Protein AF-0000000076539435 (afdb_homodimer)

Sequence (262 aa):
PGTEGAVFGHSVETPHIRAEPSQDLRLESPTRSLIMEAPRGVQVSAAAGDFKATCRKELHLQSTEGEIFLNAEKIRLGNLPTVSSSSSSPSSSNSRQTVYELCVCPNGKLYLSPAGVGSTCQSSSNICLWSPGTEGAVFGHSVETPHIRAEPSQDLRLESPTRSLIMEAPRGVQVSAAAGDFKATCRKELHLQSTEGEIFLNAEKIRLGNLPTVSSSSSSPSSSNSRQTVYELCVCPNGKLYLSPAGVGSTCQSSSNICLWS

Solvent-accessible surface area (backbone atoms only — not comparable to full-atom values): 13291 Å² total; per-residue (Å²): 133,78,100,67,59,49,76,42,64,39,28,40,35,28,42,29,38,30,22,50,90,86,24,45,24,38,39,35,3,70,54,18,27,27,39,38,41,9,50,59,10,36,37,42,38,4,57,64,10,33,30,38,40,39,24,48,36,40,35,37,42,34,12,75,75,43,43,60,38,74,45,45,75,36,78,46,78,38,65,58,52,66,51,76,70,74,74,65,67,78,66,80,81,73,83,70,78,89,54,68,38,63,24,28,32,83,82,20,40,48,32,33,24,54,56,59,98,39,45,36,42,54,84,55,25,69,65,53,74,79,104,134,72,91,60,53,48,80,41,95,48,73,45,79,44,44,25,42,33,24,36,84,79,16,42,26,34,40,30,10,90,86,34,40,26,38,37,41,9,46,48,12,31,39,38,38,6,62,57,18,29,32,37,39,42,24,35,24,42,34,38,42,37,6,69,65,21,31,35,37,44,34,22,59,36,46,27,54,35,62,57,54,69,52,77,67,76,76,63,67,78,66,79,84,64,89,69,59,72,32,22,31,70,36,73,34,98,86,43,48,52,33,33,24,55,42,39,59,46,84,40,49,77,83,55,45,69,65,52,73,80,104

Foldseek 3Di:
DDPDDDDDDDDDDDPDDDDDPPDDDDDDDPPDDDDDDDLVDDDDDDPPDDDDDDDDDDDDDDDPPDDDDDDDPDDDDPDAAEDDPPPPPVPDDPVDDFDWDWDAAPVGGIHTYTDDPDDCCVVRVVVNVVD/DDPDDDDDPDDDDDPDDDDDPPDDDDDDDPPDDDDDDDLVDDDDDDPPDDDDDDDDDDDDDDDPPDDDDDDDPDDDDPDAAEDDPPPPPVPDPPPDDFDWDWEAAPVGRIHTYTDDPDDCNVVRRVVNVVD

Secondary structure (DSSP, 8-state):
--S--EEESSEEE-SEEEPPTT--EEEEESSS-EEEEETTEEEEEESSSEEEEEESSEEEEEESSS-EEEEEEEEEEES--B-------------PPP-EEEEE-TTSBEEEEE--SS--TTTTGGGGGG-/--SS-EE-SSEEE-SEEEEPTT--EEEE-TTSEEEEE-TTEEEEEESSS-EEEEESSEEEEEEEEEEEEEE-SEEEEES--B------------S----EEEEE-TTS-EEEEE--SS--TTTTGGGGGG-

Nearest PDB structures (foldseek):
  9c3c-assembly1_d  TM=4.208E-01  e=7.735E-09  Oryctolagus cuniculus
  9c3c-assembly1_g  TM=4.068E-01  e=5.650E-08  Oryctolagus cuniculus
  7nbu-assembly1_l  TM=1.556E-01  e=7.923E+00  Escherichia coli K-12
  9c3c-assembly1_d  TM=4.274E-01  e=1.754E-09  Oryctolagus cuniculus
  9c3c-assembly1_g  TM=4.126E-01  e=5.901E-09  Oryctolagus cuniculus

pLDDT: mean 88.64, std 16.17, range [30.12, 98.81]

Organism: Gulo gulo (NCBI:txid48420)

InterPro domains:
  IPR006875 Sarcoglycan complex subunit protein [PF04790] (10-116)
  IPR039972 Sarcoglycan gamma/delta/zeta [PTHR12939] (2-129)

Radius of gyration: 20.19 Å; Cα contacts (8 Å, |Δi|>4): 760; chains: 2; bounding box: 37×62×50 Å

Structure (mmCIF, N/CA/C/O backbone):
data_AF-0000000076539435-model_v1
#
loop_
_entity.id
_entity.type
_entity.pdbx_description
1 polymer Zeta-sarcoglycan
#
loop_
_atom_site.group_PDB
_atom_site.id
_atom_site.type_symbol
_atom_site.label_atom_id
_atom_site.label_alt_id
_atom_site.label_comp_id
_atom_site.label_asym_id
_atom_site.label_entity_id
_atom_site.label_seq_id
_atom_site.pdbx_PDB_ins_code
_atom_site.Cartn_x
_atom_site.Cartn_y
_atom_site.Cartn_z
_atom_site.occupancy
_atom_site.B_iso_or_equiv
_atom_site.auth_seq_id
_atom_site.auth_comp_id
_atom_site.auth_asym_id
_atom_site.auth_atom_id
_atom_site.pdbx_PDB_model_num
ATOM 1 N N . PRO A 1 1 ? -7.629 -32.281 -11.125 1 30.12 1 PRO A N 1
ATOM 2 C CA . PRO A 1 1 ? -6.75 -31.266 -10.562 1 30.12 1 PRO A CA 1
ATOM 3 C C . PRO A 1 1 ? -7.223 -30.781 -9.195 1 30.12 1 PRO A C 1
ATOM 5 O O . PRO A 1 1 ? -8.359 -30.328 -9.055 1 30.12 1 PRO A O 1
ATOM 8 N N . GLY A 1 2 ? -7.043 -31.281 -8.102 1 35.81 2 GLY A N 1
ATOM 9 C CA . GLY A 1 2 ? -7.613 -31.234 -6.766 1 35.81 2 GLY A CA 1
ATOM 10 C C . GLY A 1 2 ? -7.797 -29.828 -6.246 1 35.81 2 GLY A C 1
ATOM 11 O O . GLY A 1 2 ? -7.227 -28.875 -6.793 1 35.81 2 GLY A O 1
ATOM 12 N N . THR A 1 3 ? -8.891 -29.281 -5.609 1 48.19 3 THR A N 1
ATOM 13 C CA . THR A 1 3 ? -9.414 -28.156 -4.859 1 48.19 3 THR A CA 1
ATOM 14 C C . THR A 1 3 ? -8.281 -27.391 -4.168 1 48.19 3 THR A C 1
ATOM 16 O O . THR A 1 3 ? -8.531 -26.406 -3.475 1 48.19 3 THR A O 1
ATOM 19 N N . GLU A 1 4 ? -6.906 -27.906 -3.91 1 60.88 4 GLU A N 1
ATOM 20 C CA . GLU A 1 4 ? -5.859 -27.719 -2.912 1 60.88 4 GLU A CA 1
ATOM 21 C C . GLU A 1 4 ? -4.895 -26.609 -3.326 1 60.88 4 GLU A C 1
ATOM 23 O O . GLU A 1 4 ? -4.758 -26.312 -4.516 1 60.88 4 GLU A O 1
ATOM 28 N N . GLY A 1 5 ? -4.566 -25.609 -2.615 1 80.06 5 GLY A N 1
ATOM 29 C CA . GLY A 1 5 ? -3.514 -24.609 -2.656 1 80.06 5 GLY A CA 1
ATOM 30 C C . GLY A 1 5 ? -2.189 -25.141 -3.156 1 80.06 5 GLY A C 1
ATOM 31 O O . GLY A 1 5 ? -1.989 -26.359 -3.205 1 80.06 5 GLY A O 1
ATOM 32 N N . ALA A 1 6 ? -1.465 -24.438 -3.955 1 87.69 6 ALA A N 1
ATOM 33 C CA . ALA A 1 6 ? -0.123 -24.766 -4.426 1 87.69 6 ALA A CA 1
ATOM 34 C C . ALA A 1 6 ? 0.941 -24.234 -3.473 1 87.69 6 ALA A C 1
ATOM 36 O O . ALA A 1 6 ? 0.812 -23.125 -2.949 1 87.69 6 ALA A O 1
ATOM 37 N N . VAL A 1 7 ? 1.854 -25.094 -3.125 1 90.81 7 VAL A N 1
ATOM 38 C CA . VAL A 1 7 ? 2.967 -24.688 -2.27 1 90.81 7 VAL A CA 1
ATOM 39 C C . VAL A 1 7 ? 4.242 -24.562 -3.102 1 90.81 7 VAL A C 1
ATOM 41 O O . VAL A 1 7 ? 4.57 -25.469 -3.883 1 90.81 7 VAL A O 1
ATOM 44 N N . PHE A 1 8 ? 4.906 -23.484 -2.98 1 89.19 8 PHE A N 1
ATOM 45 C CA . PHE A 1 8 ? 6.125 -23.25 -3.744 1 89.19 8 PHE A CA 1
ATOM 46 C C . PHE A 1 8 ? 7.289 -22.922 -2.816 1 89.19 8 PHE A C 1
ATOM 48 O O . PHE A 1 8 ? 7.129 -22.172 -1.854 1 89.19 8 PHE A O 1
ATOM 55 N N . GLY A 1 9 ? 8.453 -23.422 -3.143 1 83.12 9 GLY A N 1
ATOM 56 C CA . GLY A 1 9 ? 9.586 -23.297 -2.24 1 83.12 9 GLY A CA 1
ATOM 57 C C . GLY A 1 9 ? 10.383 -22.031 -2.471 1 83.12 9 GLY A C 1
ATOM 58 O O . GLY A 1 9 ? 11.141 -21.594 -1.597 1 83.12 9 GLY A O 1
ATOM 59 N N . HIS A 1 10 ? 10.359 -21.484 -3.645 1 83.44 10 HIS 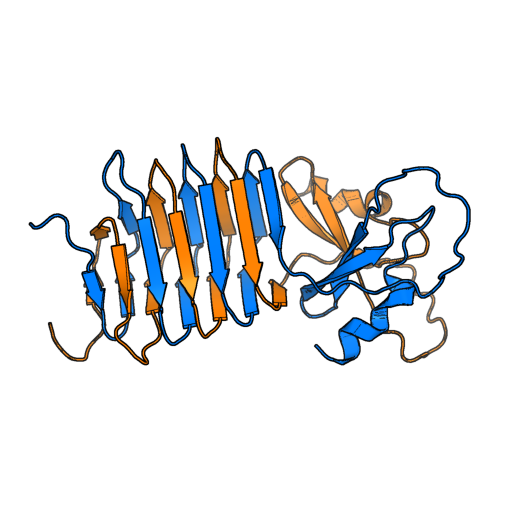A N 1
ATOM 60 C CA . HIS A 1 10 ? 11.258 -20.359 -3.93 1 83.44 10 HIS A CA 1
ATOM 61 C C . HIS A 1 10 ? 10.492 -19.188 -4.52 1 83.44 10 HIS A C 1
ATOM 63 O O . HIS A 1 10 ? 10.406 -18.125 -3.9 1 83.44 10 HIS A O 1
ATOM 69 N N . SER A 1 11 ? 9.969 -19.344 -5.672 1 93 11 SER A N 1
ATOM 70 C CA . SER A 1 11 ? 9.336 -18.234 -6.363 1 93 11 SER A CA 1
ATOM 71 C C . SER A 1 11 ? 8.375 -18.719 -7.441 1 93 11 SER A C 1
ATOM 73 O O . SER A 1 11 ? 8.469 -19.859 -7.898 1 93 11 SER A O 1
ATOM 75 N N . VAL A 1 12 ? 7.457 -17.844 -7.672 1 95.25 12 VAL A N 1
ATOM 76 C CA . VAL A 1 12 ? 6.539 -18.062 -8.789 1 95.25 12 VAL A CA 1
ATOM 77 C C . VAL A 1 12 ? 6.715 -16.953 -9.82 1 95.25 12 VAL A C 1
ATOM 79 O O . VAL A 1 12 ? 6.496 -15.773 -9.516 1 95.25 12 VAL A O 1
ATOM 82 N N . GLU A 1 13 ? 7.188 -17.297 -10.883 1 96.38 13 GLU A N 1
ATOM 83 C CA . GLU A 1 13 ? 7.32 -16.359 -11.992 1 96.38 13 GLU A CA 1
ATOM 84 C C . GLU A 1 13 ? 6.176 -16.516 -12.992 1 96.38 13 GLU A C 1
ATOM 86 O O . GLU A 1 13 ? 6.035 -17.578 -13.617 1 96.38 13 GLU A O 1
ATOM 91 N N . THR A 1 14 ? 5.328 -15.664 -13.148 1 96.56 14 THR A N 1
ATOM 92 C CA . THR A 1 14 ? 4.172 -15.68 -14.039 1 96.56 14 THR A CA 1
ATOM 93 C C . THR A 1 14 ? 3.621 -14.266 -14.234 1 96.56 14 THR A C 1
ATOM 95 O O . THR A 1 14 ? 3.697 -13.438 -13.328 1 96.56 14 THR A O 1
ATOM 98 N N . PRO A 1 15 ? 3.023 -13.914 -15.375 1 97.81 15 PRO A N 1
ATOM 99 C CA . PRO A 1 15 ? 2.414 -12.594 -15.547 1 97.81 15 PRO A CA 1
ATOM 100 C C . PRO A 1 15 ? 1.022 -12.5 -14.93 1 97.81 15 PRO A C 1
ATOM 102 O O . PRO A 1 15 ? 0.495 -11.398 -14.75 1 97.81 15 PRO A O 1
ATOM 105 N N . HIS A 1 16 ? 0.421 -13.773 -14.609 1 98.38 16 HIS A N 1
ATOM 106 C CA . HIS A 1 16 ? -0.982 -13.711 -14.219 1 98.38 16 HIS A CA 1
ATOM 107 C C . HIS A 1 16 ? -1.322 -14.82 -13.227 1 98.38 16 HIS A C 1
ATOM 109 O O . HIS A 1 16 ? -0.958 -15.977 -13.43 1 98.38 16 HIS A O 1
ATOM 115 N N . ILE A 1 17 ? -1.957 -14.484 -12.086 1 97.69 17 ILE A N 1
ATOM 116 C CA . ILE A 1 17 ? -2.51 -15.414 -11.109 1 97.69 17 ILE A CA 1
ATOM 117 C C . ILE A 1 17 ? -4 -15.141 -10.914 1 97.69 17 ILE A C 1
ATOM 119 O O . ILE A 1 17 ? -4.398 -14 -10.664 1 97.69 17 ILE A O 1
ATOM 123 N N . ARG A 1 18 ? -4.848 -16.172 -10.945 1 96.75 18 ARG A N 1
ATOM 124 C CA . ARG A 1 18 ? -6.285 -15.953 -10.812 1 96.75 18 ARG A CA 1
ATOM 125 C C . ARG A 1 18 ? -6.945 -17.078 -10.023 1 96.75 18 ARG A C 1
ATOM 127 O O . ARG A 1 18 ? -6.535 -18.234 -10.117 1 96.75 18 ARG A O 1
ATOM 134 N N . ALA A 1 19 ? -7.957 -16.719 -9.258 1 96.75 19 ALA A N 1
ATOM 135 C CA . ALA A 1 19 ? -8.82 -17.719 -8.641 1 96.75 19 ALA A CA 1
ATOM 136 C C . ALA A 1 19 ? -10.039 -18.016 -9.516 1 96.75 19 ALA A C 1
ATOM 138 O O . ALA A 1 19 ? -10.445 -17.188 -10.32 1 96.75 19 ALA A O 1
ATOM 139 N N . GLU A 1 20 ? -10.477 -19.203 -9.367 1 93.62 20 GLU A N 1
ATOM 140 C CA . GLU A 1 20 ? -11.703 -19.562 -10.062 1 93.62 20 GLU A CA 1
ATOM 141 C C . GLU A 1 20 ? -12.875 -18.703 -9.609 1 93.62 20 GLU A C 1
ATOM 143 O O . GLU A 1 20 ? -12.828 -18.078 -8.547 1 93.62 20 GLU A O 1
ATOM 148 N N . PRO A 1 21 ? -13.859 -18.797 -10.469 1 89.31 21 PRO A N 1
ATOM 149 C CA . PRO A 1 21 ? -15.062 -18.062 -10.07 1 89.31 21 PRO A CA 1
ATOM 150 C C . PRO A 1 21 ? -15.602 -18.5 -8.711 1 89.31 21 PRO A C 1
ATOM 152 O O . PRO A 1 21 ? -15.508 -19.688 -8.367 1 89.31 21 PRO A O 1
ATOM 155 N N . SER A 1 22 ? -15.945 -17.719 -7.785 1 92.69 22 SER A N 1
ATOM 156 C CA . SER A 1 22 ? -16.547 -17.953 -6.48 1 92.69 22 SER A CA 1
ATOM 157 C C . SER A 1 22 ? -15.484 -18.25 -5.426 1 92.69 22 SER A C 1
ATOM 159 O O . SER A 1 22 ? -15.797 -18.797 -4.363 1 92.69 22 SER A O 1
ATOM 161 N N . GLN A 1 23 ? -14.258 -18.234 -5.832 1 93.25 23 GLN A N 1
ATOM 162 C CA . GLN A 1 23 ? -13.203 -18.484 -4.855 1 93.25 23 GLN A CA 1
ATOM 163 C C . GLN A 1 23 ? -12.445 -17.203 -4.531 1 93.25 23 GLN A C 1
ATOM 165 O O . GLN A 1 23 ? -12.336 -16.312 -5.371 1 93.25 23 GLN A O 1
ATOM 170 N N . ASP A 1 24 ? -11.93 -17.219 -3.275 1 96.31 24 ASP A N 1
ATOM 171 C CA . ASP A 1 24 ? -10.93 -16.234 -2.889 1 96.31 24 ASP A CA 1
ATOM 172 C C . ASP A 1 24 ? -9.539 -16.641 -3.357 1 96.31 24 ASP A C 1
ATOM 174 O O . ASP A 1 24 ? -9.305 -17.812 -3.678 1 96.31 24 ASP A O 1
ATOM 178 N N . LEU A 1 25 ? -8.656 -15.711 -3.508 1 98.06 25 LEU A N 1
ATOM 179 C CA . LEU A 1 25 ? -7.23 -15.953 -3.721 1 98.06 25 LEU A CA 1
ATOM 180 C C . LEU A 1 25 ? -6.434 -15.633 -2.461 1 98.06 25 LEU A C 1
ATOM 182 O O . LEU A 1 25 ? -6.469 -14.508 -1.967 1 98.06 25 LEU A O 1
ATOM 186 N N . ARG A 1 26 ? -5.832 -16.656 -1.972 1 98 26 ARG A N 1
ATOM 187 C CA . ARG A 1 26 ? -5.008 -16.484 -0.779 1 98 26 ARG A CA 1
ATOM 188 C C . ARG A 1 26 ? -3.529 -16.641 -1.109 1 98 26 ARG A C 1
ATOM 190 O O . ARG A 1 26 ? -3.117 -17.672 -1.658 1 98 26 ARG A O 1
ATOM 197 N N . LEU A 1 27 ? -2.75 -15.625 -0.839 1 97.94 27 LEU A N 1
ATOM 198 C CA . LEU A 1 27 ? -1.297 -15.625 -0.959 1 97.94 27 LEU A CA 1
ATOM 199 C C . LEU A 1 27 ? -0.639 -15.547 0.415 1 97.94 27 LEU A C 1
ATOM 201 O O . LEU A 1 27 ? -0.86 -14.594 1.163 1 97.94 27 LEU A O 1
ATOM 205 N N . GLU A 1 28 ? 0.277 -16.516 0.729 1 97.62 28 GLU A N 1
ATOM 206 C CA . GLU A 1 28 ? 0.689 -16.594 2.127 1 97.62 28 GLU A CA 1
ATOM 207 C C . GLU A 1 28 ? 2.172 -16.938 2.244 1 97.62 28 GLU A C 1
ATOM 209 O O . GLU A 1 28 ? 2.658 -17.859 1.578 1 97.62 28 GLU A O 1
ATOM 214 N N . SER A 1 29 ? 2.865 -16.234 3.059 1 97.62 29 SER A N 1
ATOM 215 C CA . SER A 1 29 ? 4.152 -16.641 3.621 1 97.62 29 SER A CA 1
ATOM 216 C C . SER A 1 29 ? 4.074 -16.766 5.141 1 97.62 29 SER A C 1
ATOM 218 O O . SER A 1 29 ? 4.238 -15.781 5.859 1 97.62 29 SER A O 1
ATOM 220 N N . PRO A 1 30 ? 3.896 -17.984 5.641 1 96.38 30 PRO A N 1
ATOM 221 C CA . PRO A 1 30 ? 3.568 -18.141 7.059 1 96.38 30 PRO A CA 1
ATOM 222 C C . PRO A 1 30 ? 4.723 -17.734 7.98 1 96.38 30 PRO A C 1
ATOM 224 O O . PRO A 1 30 ? 4.492 -17.344 9.125 1 96.38 30 PRO A O 1
ATOM 227 N N . THR A 1 31 ? 5.973 -17.844 7.434 1 97.31 31 THR A N 1
ATOM 228 C CA . THR A 1 31 ? 7.051 -17.719 8.406 1 97.31 31 THR A CA 1
ATOM 229 C C . THR A 1 31 ? 8.039 -16.641 7.984 1 97.31 31 THR A C 1
ATOM 231 O O . THR A 1 31 ? 9.031 -16.391 8.672 1 97.31 31 THR A O 1
ATOM 234 N N . ARG A 1 32 ? 7.828 -16.078 6.895 1 97.81 32 ARG A N 1
ATOM 235 C CA . ARG A 1 32 ? 8.727 -15.055 6.375 1 97.81 32 ARG A CA 1
ATOM 236 C C . ARG A 1 32 ? 7.953 -13.984 5.613 1 97.81 32 ARG A C 1
ATOM 238 O O . ARG A 1 32 ? 6.855 -13.594 6.02 1 97.81 32 ARG A O 1
ATOM 245 N N . SER A 1 33 ? 8.586 -13.383 4.555 1 98.38 33 SER A N 1
ATOM 246 C CA . SER A 1 33 ? 8.023 -12.242 3.846 1 98.38 33 SER A CA 1
ATOM 247 C C . SER A 1 33 ? 7.359 -12.672 2.541 1 98.38 33 SER A C 1
ATOM 249 O O . SER A 1 33 ? 7.613 -13.766 2.043 1 98.38 33 SER A O 1
ATOM 251 N N . LEU A 1 34 ? 6.48 -11.891 2.07 1 98.44 34 LEU A N 1
ATOM 252 C CA . LEU A 1 34 ? 5.879 -12 0.746 1 98.44 34 LEU A CA 1
ATOM 253 C C . LEU A 1 34 ? 6.277 -10.82 -0.132 1 98.44 34 LEU A C 1
ATOM 255 O O . LEU A 1 34 ? 6.105 -9.664 0.258 1 98.44 34 LEU A O 1
ATOM 259 N N . ILE A 1 35 ? 6.891 -11.109 -1.298 1 98.62 35 ILE A N 1
ATOM 260 C CA . ILE A 1 35 ? 7.434 -10.078 -2.178 1 98.62 35 ILE A CA 1
ATOM 261 C C . ILE A 1 35 ? 6.789 -10.188 -3.557 1 98.62 35 ILE A C 1
ATOM 263 O O . ILE A 1 35 ? 6.797 -11.258 -4.172 1 98.62 35 ILE A O 1
ATOM 267 N N . MET A 1 36 ? 6.168 -9.102 -4.043 1 98.5 36 MET A N 1
ATOM 268 C CA . MET A 1 36 ? 5.625 -8.984 -5.395 1 98.5 36 MET A CA 1
ATOM 269 C C . MET A 1 36 ? 6.422 -7.98 -6.215 1 98.5 36 MET A C 1
ATOM 271 O O . MET A 1 36 ? 6.609 -6.84 -5.793 1 98.5 36 MET A O 1
ATOM 275 N N . GLU A 1 37 ? 6.875 -8.414 -7.359 1 98.38 37 GLU A N 1
ATOM 276 C CA . GLU A 1 37 ? 7.703 -7.527 -8.172 1 98.38 37 GLU A CA 1
ATOM 277 C C . GLU A 1 37 ? 7.383 -7.676 -9.656 1 98.38 37 GLU A C 1
ATOM 279 O O . GLU A 1 37 ? 7.371 -8.789 -10.188 1 98.38 37 GLU A O 1
ATOM 284 N N . ALA A 1 38 ? 7.156 -6.551 -10.398 1 98.5 38 ALA A N 1
ATOM 285 C CA . ALA A 1 38 ? 6.945 -6.508 -11.844 1 98.5 38 ALA A CA 1
ATOM 286 C C . ALA A 1 38 ? 7.234 -5.117 -12.398 1 98.5 38 ALA A C 1
ATOM 288 O O . ALA A 1 38 ? 6.477 -4.176 -12.148 1 98.5 38 ALA A O 1
ATOM 289 N N . PRO A 1 39 ? 8.26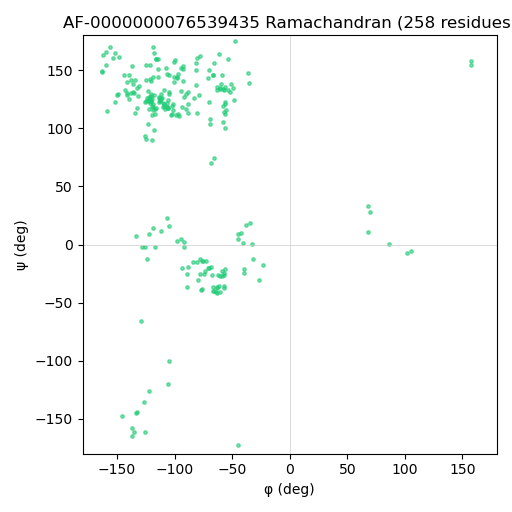6 -4.949 -13.242 1 97.06 39 PRO A N 1
ATOM 290 C CA . PRO A 1 39 ? 8.719 -3.627 -13.672 1 97.06 39 PRO A CA 1
ATOM 291 C C . PRO A 1 39 ? 7.609 -2.809 -14.336 1 97.06 39 PRO A C 1
ATOM 293 O O . PRO A 1 39 ? 7.527 -1.595 -14.133 1 97.06 39 PRO A O 1
ATOM 296 N N . ARG A 1 40 ? 6.73 -3.393 -15.062 1 97.88 40 ARG A N 1
ATOM 297 C CA . ARG A 1 40 ? 5.777 -2.604 -15.836 1 97.88 40 ARG A CA 1
ATOM 298 C C . ARG A 1 40 ? 4.535 -2.285 -15.016 1 97.88 40 ARG A C 1
ATOM 300 O O . ARG A 1 40 ? 3.721 -1.448 -15.406 1 97.88 40 ARG A O 1
ATOM 307 N N . GLY A 1 41 ? 4.27 -3.045 -13.906 1 98.5 41 GLY A N 1
ATOM 308 C CA . GLY A 1 41 ? 3.164 -2.719 -13.023 1 98.5 41 GLY A CA 1
ATOM 309 C C . GLY A 1 41 ? 2.68 -3.906 -12.211 1 98.5 41 GLY A C 1
ATOM 310 O O . GLY A 1 41 ? 2.932 -5.055 -12.57 1 98.5 41 GLY A O 1
ATOM 311 N N . VAL A 1 42 ? 2.023 -3.686 -11.109 1 98.75 42 VAL A N 1
ATOM 312 C CA . VAL A 1 42 ? 1.373 -4.68 -10.266 1 98.75 42 VAL A CA 1
ATOM 313 C C . VAL A 1 42 ? -0.096 -4.312 -10.07 1 98.75 42 VAL A C 1
ATOM 315 O O . VAL A 1 42 ? -0.415 -3.189 -9.672 1 98.75 42 VAL A O 1
ATOM 318 N N . GLN A 1 43 ? -0.92 -5.215 -10.414 1 98.62 43 GLN A N 1
ATOM 319 C CA . GLN A 1 43 ? -2.357 -5 -10.273 1 98.62 43 GLN A CA 1
ATOM 320 C C . GLN A 1 43 ? -3.004 -6.121 -9.469 1 98.62 43 GLN A C 1
ATOM 322 O O . GLN A 1 43 ? -2.848 -7.301 -9.797 1 98.62 43 GLN A O 1
ATOM 327 N N . VAL A 1 44 ? -3.668 -5.84 -8.398 1 98.62 44 VAL A N 1
ATOM 328 C CA . VAL A 1 44 ? -4.457 -6.773 -7.602 1 98.62 44 VAL A CA 1
ATOM 329 C C . VAL A 1 44 ? -5.922 -6.336 -7.594 1 98.62 44 VAL A C 1
ATOM 331 O O . VAL A 1 44 ? -6.23 -5.184 -7.285 1 98.62 44 VAL A O 1
ATOM 334 N N . SER A 1 45 ? -6.816 -7.293 -7.922 1 97.94 45 SER A N 1
ATOM 335 C CA . SER A 1 45 ? -8.211 -6.91 -8.086 1 97.94 45 SER A CA 1
ATOM 336 C C . SER A 1 45 ? -9.148 -7.91 -7.41 1 97.94 45 SER A C 1
ATOM 338 O O . SER A 1 45 ? -9.031 -9.117 -7.629 1 97.94 45 SER A O 1
ATOM 340 N N . ALA A 1 46 ? -10.031 -7.426 -6.66 1 97.81 46 ALA A N 1
ATOM 341 C CA . ALA A 1 46 ? -11.188 -8.125 -6.109 1 97.81 46 ALA A CA 1
ATOM 342 C C . ALA A 1 46 ? -12.484 -7.426 -6.496 1 97.81 46 ALA A C 1
ATOM 344 O O . ALA A 1 46 ? -12.883 -6.441 -5.863 1 97.81 46 ALA A O 1
ATOM 345 N N . ALA A 1 47 ? -13.188 -7.953 -7.414 1 94.19 47 ALA A N 1
ATOM 346 C CA . ALA A 1 47 ? -14.32 -7.258 -8.031 1 94.19 47 ALA A CA 1
ATOM 347 C C . ALA A 1 47 ? -15.531 -7.273 -7.109 1 94.19 47 ALA A C 1
ATOM 349 O O . ALA A 1 47 ? -16.25 -6.273 -7 1 94.19 47 ALA A O 1
ATOM 350 N N . ALA A 1 48 ? -15.688 -8.352 -6.461 1 95.19 48 ALA A N 1
ATOM 351 C CA . ALA A 1 48 ? -16.922 -8.477 -5.688 1 95.19 48 ALA A CA 1
ATOM 352 C C . ALA A 1 48 ? -16.609 -8.602 -4.195 1 95.19 48 ALA A C 1
ATOM 354 O O . ALA A 1 48 ? -17.531 -8.766 -3.385 1 95.19 48 ALA A O 1
ATOM 355 N N . GLY A 1 49 ? -15.328 -8.617 -3.852 1 96.69 49 GLY A N 1
ATOM 356 C CA . GLY A 1 49 ? -14.953 -8.805 -2.461 1 96.69 49 GLY A CA 1
ATOM 357 C C . GLY A 1 49 ? -13.859 -7.855 -2 1 96.69 49 GLY A C 1
ATOM 358 O O . GLY A 1 49 ? -13.656 -6.801 -2.605 1 96.69 49 GLY A O 1
ATOM 359 N N . ASP A 1 50 ? -13.219 -8.219 -0.902 1 98.19 50 ASP A N 1
ATOM 360 C CA . ASP A 1 50 ? -12.242 -7.359 -0.246 1 98.19 50 ASP A CA 1
ATOM 361 C C . ASP A 1 50 ? -10.82 -7.684 -0.711 1 98.19 50 ASP A C 1
ATOM 363 O O . ASP A 1 50 ? -10.555 -8.789 -1.184 1 98.19 50 ASP A O 1
ATOM 367 N N . PHE A 1 51 ? -10 -6.727 -0.667 1 98.62 51 PHE A N 1
ATOM 368 C CA . PHE A 1 51 ? -8.555 -6.918 -0.669 1 98.62 51 PHE A CA 1
ATOM 369 C C . PHE A 1 51 ? -7.977 -6.672 0.718 1 98.62 51 PHE A C 1
ATOM 371 O O . PHE A 1 51 ? -8.125 -5.582 1.273 1 98.62 51 PHE A O 1
ATOM 378 N N . LYS A 1 52 ? -7.43 -7.688 1.236 1 98.69 52 LYS A N 1
ATOM 379 C CA . LYS A 1 52 ? -6.82 -7.578 2.559 1 98.69 52 LYS A CA 1
ATOM 380 C C . LYS A 1 52 ? -5.344 -7.953 2.52 1 98.69 52 LYS A C 1
ATOM 382 O O . LYS A 1 52 ? -4.984 -9.039 2.062 1 98.69 52 LYS A O 1
ATOM 387 N N . ALA A 1 53 ? -4.492 -7.059 2.912 1 98.81 53 ALA A N 1
ATOM 388 C CA . ALA A 1 53 ? -3.061 -7.309 3.055 1 98.81 53 ALA A CA 1
ATOM 389 C C . ALA A 1 53 ? -2.607 -7.102 4.496 1 98.81 53 ALA A C 1
ATOM 391 O O . ALA A 1 53 ? -2.762 -6.012 5.051 1 98.81 53 ALA A O 1
ATOM 392 N N . THR A 1 54 ? -2.07 -8.117 5.066 1 98.75 54 THR A N 1
ATOM 393 C CA . THR A 1 54 ? -1.671 -8.086 6.469 1 98.75 54 THR A CA 1
ATOM 394 C C . THR A 1 54 ? -0.266 -8.648 6.645 1 98.75 54 THR A C 1
ATOM 396 O O . THR A 1 54 ? 0.06 -9.703 6.082 1 98.75 54 THR A O 1
ATOM 399 N N . CYS A 1 55 ? 0.589 -7.969 7.43 1 98.62 55 CYS A N 1
ATOM 400 C CA . CYS A 1 55 ? 1.899 -8.523 7.75 1 98.62 55 CYS A CA 1
ATOM 401 C C . CYS A 1 55 ? 2.354 -8.094 9.141 1 98.62 55 CYS A C 1
ATOM 403 O O . CYS A 1 55 ? 1.783 -7.168 9.719 1 98.62 55 CYS A O 1
ATOM 405 N N . ARG A 1 56 ? 3.271 -8.781 9.664 1 98.25 56 ARG A N 1
ATOM 406 C CA . ARG A 1 56 ? 3.697 -8.547 11.039 1 98.25 56 ARG A CA 1
ATOM 407 C C . ARG A 1 56 ? 4.59 -7.309 11.133 1 98.25 56 ARG A C 1
ATOM 409 O O . ARG A 1 56 ? 4.508 -6.547 12.094 1 98.25 56 ARG A O 1
ATOM 416 N N . LYS A 1 57 ? 5.441 -7.137 10.156 1 97.69 57 LYS A N 1
ATOM 417 C CA . LYS A 1 57 ? 6.449 -6.082 10.242 1 97.69 57 LYS A CA 1
ATOM 418 C C . LYS A 1 57 ? 6.09 -4.906 9.336 1 97.69 57 LYS A C 1
ATOM 420 O O . LYS A 1 57 ? 5.145 -4.168 9.617 1 97.69 57 LYS A O 1
ATOM 425 N N . GLU A 1 58 ? 6.676 -4.758 8.148 1 97.88 58 GLU A N 1
ATOM 426 C CA . GLU A 1 58 ? 6.469 -3.592 7.297 1 97.88 58 GLU A CA 1
ATOM 427 C C . GLU A 1 58 ? 5.691 -3.959 6.035 1 97.88 58 GLU A C 1
ATOM 429 O O . GLU A 1 58 ? 5.996 -4.957 5.379 1 97.88 58 GLU A O 1
ATOM 434 N N . LEU A 1 59 ? 4.688 -3.254 5.754 1 98.75 59 LEU A N 1
ATOM 435 C CA . LEU A 1 59 ? 4.004 -3.26 4.469 1 98.75 59 LEU A CA 1
ATOM 436 C C . LEU A 1 59 ? 4.484 -2.109 3.59 1 98.75 59 LEU A C 1
ATOM 438 O O . LEU A 1 59 ? 4.246 -0.941 3.902 1 98.75 59 LEU A O 1
ATOM 442 N N . HIS A 1 60 ? 5.156 -2.408 2.533 1 98.56 60 HIS A N 1
ATOM 443 C CA . HIS A 1 60 ? 5.801 -1.423 1.675 1 98.56 60 HIS A CA 1
ATOM 444 C C . HIS A 1 60 ? 5.25 -1.48 0.255 1 98.56 60 HIS A C 1
ATOM 446 O O . HIS A 1 60 ? 5.438 -2.475 -0.449 1 98.56 60 HIS A O 1
ATOM 452 N N . LEU A 1 61 ? 4.551 -0.495 -0.19 1 98.81 61 LEU A N 1
ATOM 453 C CA . LEU A 1 61 ? 4.098 -0.314 -1.565 1 98.81 61 LEU A CA 1
ATOM 454 C C . LEU A 1 61 ? 4.902 0.778 -2.262 1 98.81 61 LEU A C 1
ATOM 456 O O . LEU A 1 61 ? 4.988 1.904 -1.767 1 98.81 61 LEU A O 1
ATOM 460 N N . GLN A 1 62 ? 5.504 0.423 -3.395 1 98.06 62 GLN A N 1
ATOM 461 C CA . GLN A 1 62 ? 6.398 1.383 -4.035 1 98.06 62 GLN A CA 1
ATOM 462 C C . GLN A 1 62 ? 6.25 1.343 -5.555 1 98.06 62 GLN A C 1
ATOM 464 O O . GLN A 1 62 ? 6.281 0.268 -6.156 1 98.06 62 GLN A O 1
ATOM 469 N N . SER A 1 63 ? 6.047 2.438 -6.223 1 97.81 63 SER A N 1
ATOM 470 C CA . SER A 1 63 ? 6.18 2.68 -7.656 1 97.81 63 SER A CA 1
ATOM 471 C C . SER A 1 63 ? 7.27 3.707 -7.941 1 97.81 63 SER A C 1
ATOM 473 O O . SER A 1 63 ? 7.125 4.887 -7.609 1 97.81 63 SER A O 1
ATOM 475 N N . THR A 1 64 ? 8.32 3.363 -8.617 1 96.75 64 THR A N 1
ATOM 476 C CA . THR A 1 64 ? 9.516 4.195 -8.695 1 96.75 64 THR A CA 1
ATOM 477 C C . THR A 1 64 ? 9.32 5.32 -9.703 1 96.75 64 THR A C 1
ATOM 479 O O . THR A 1 64 ? 9.922 6.391 -9.57 1 96.75 64 THR A O 1
ATOM 482 N N . GLU A 1 65 ? 8.523 5.129 -10.75 1 94.88 65 GLU A N 1
ATOM 483 C CA . GLU A 1 65 ? 8.375 6.129 -11.805 1 94.88 65 GLU A CA 1
ATOM 484 C C . GLU A 1 65 ? 6.902 6.34 -12.156 1 94.88 65 GLU A C 1
ATOM 486 O O . GLU A 1 65 ? 6.586 6.918 -13.195 1 94.88 65 GLU A O 1
ATOM 491 N N . GLY A 1 6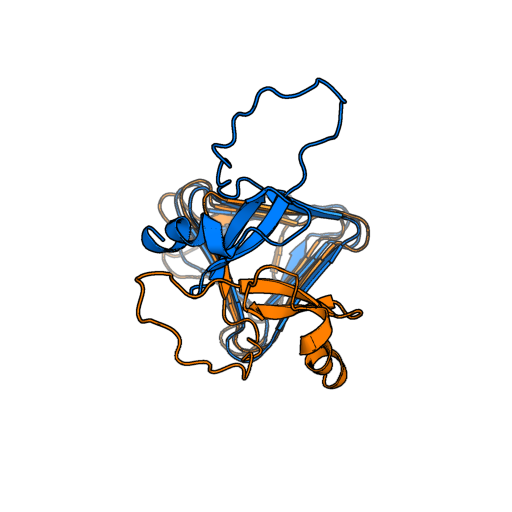6 ? 6.047 5.746 -11.406 1 94.19 66 GLY A N 1
ATOM 492 C CA . GLY A 1 66 ? 4.621 5.812 -11.695 1 94.19 66 GLY A CA 1
ATOM 493 C C . GLY A 1 66 ? 3.795 6.293 -10.516 1 94.19 66 GLY A C 1
ATOM 494 O O . GLY A 1 66 ? 4.152 7.27 -9.859 1 94.19 66 GLY A O 1
ATOM 495 N N . GLU A 1 67 ? 2.623 5.543 -10.305 1 94.69 67 GLU A N 1
ATOM 496 C CA . GLU A 1 67 ? 1.683 5.961 -9.273 1 94.69 67 GLU A CA 1
ATOM 497 C C . GLU A 1 67 ? 1.179 4.77 -8.461 1 94.69 67 GLU A C 1
ATOM 499 O O . GLU A 1 67 ? 1.219 3.633 -8.938 1 94.69 67 GLU A O 1
ATOM 504 N N . ILE A 1 68 ? 0.815 5 -7.301 1 97.31 68 ILE A N 1
ATOM 505 C CA . ILE A 1 68 ? 0.073 4.059 -6.469 1 97.31 68 ILE A CA 1
ATOM 506 C C . ILE A 1 68 ? -1.404 4.441 -6.449 1 97.31 68 ILE A C 1
ATOM 508 O O . ILE A 1 68 ? -1.754 5.574 -6.102 1 97.31 68 ILE A O 1
ATOM 512 N N . PHE A 1 69 ? -2.207 3.518 -6.883 1 96.62 69 PHE A N 1
ATOM 513 C CA . PHE A 1 69 ? -3.641 3.777 -6.953 1 96.62 69 PHE A CA 1
ATOM 514 C C . PHE A 1 69 ? -4.41 2.809 -6.062 1 96.62 69 PHE A C 1
ATOM 516 O O . PHE A 1 69 ? -4.32 1.591 -6.238 1 96.62 69 PHE A O 1
ATOM 523 N N . LEU A 1 70 ? -5.125 3.268 -5.051 1 97.5 70 LEU A N 1
ATOM 524 C CA . LEU A 1 70 ? -6.027 2.518 -4.188 1 97.5 70 LEU A CA 1
ATOM 525 C C . LEU A 1 70 ? -7.48 2.889 -4.465 1 97.5 70 LEU A C 1
ATOM 527 O O . LEU A 1 70 ? -7.875 4.047 -4.297 1 97.5 70 LEU A O 1
ATOM 531 N N . ASN A 1 71 ? -8.242 1.92 -4.867 1 96.25 71 ASN A N 1
ATOM 532 C CA . ASN A 1 71 ? -9.633 2.189 -5.238 1 96.25 71 ASN A CA 1
ATOM 533 C C . ASN A 1 71 ? -10.586 1.163 -4.633 1 96.25 71 ASN A C 1
ATOM 535 O O . ASN A 1 71 ? -10.57 -0.007 -5.016 1 96.25 71 ASN A O 1
ATOM 539 N N . ALA A 1 72 ? -11.5 1.586 -3.668 1 97.56 72 ALA A N 1
ATOM 540 C CA . ALA A 1 72 ? -12.477 0.716 -3.018 1 97.56 72 ALA A CA 1
ATOM 541 C C . ALA A 1 72 ? -13.617 1.529 -2.414 1 97.56 72 ALA A C 1
ATOM 543 O O . ALA A 1 72 ? -13.508 2.75 -2.275 1 97.56 72 ALA A O 1
ATOM 544 N N . GLU A 1 73 ? -14.664 0.848 -2.072 1 95.94 73 GLU A N 1
ATOM 545 C CA . GLU A 1 73 ? -15.75 1.51 -1.354 1 95.94 73 GLU A CA 1
ATOM 546 C C . GLU A 1 73 ? -15.281 2.014 0.008 1 95.94 73 GLU A C 1
ATOM 548 O O . GLU A 1 73 ? -15.703 3.084 0.456 1 95.94 73 GLU A O 1
ATOM 553 N N . LYS A 1 74 ? -14.398 1.179 0.58 1 96.81 74 LYS A N 1
ATOM 554 C CA . LYS A 1 74 ? -13.797 1.516 1.865 1 96.81 74 LYS A CA 1
ATOM 555 C C . LYS A 1 74 ? -12.297 1.222 1.861 1 96.81 74 LYS A C 1
ATOM 557 O O . LYS A 1 74 ? -11.867 0.192 1.34 1 96.81 74 LYS A O 1
ATOM 562 N N . ILE A 1 75 ? -11.555 2.119 2.426 1 97.69 75 ILE A N 1
ATOM 563 C CA . ILE A 1 75 ? -10.125 1.893 2.627 1 97.69 75 ILE A CA 1
ATOM 564 C C . ILE A 1 75 ? -9.789 2.039 4.109 1 97.69 75 ILE A C 1
ATOM 566 O O . ILE A 1 75 ? -10.125 3.045 4.734 1 97.69 75 ILE A O 1
ATOM 570 N N . ARG A 1 76 ? -9.195 1.034 4.672 1 98.12 76 ARG A N 1
ATOM 571 C CA . ARG A 1 76 ? -8.773 1.021 6.066 1 98.12 76 ARG A CA 1
ATOM 572 C C . ARG A 1 76 ? -7.27 0.769 6.18 1 98.12 76 ARG A C 1
ATOM 574 O O . ARG A 1 76 ? -6.742 -0.156 5.559 1 98.12 76 ARG A O 1
ATOM 581 N N . LEU A 1 77 ? -6.594 1.616 6.871 1 98 77 LEU A N 1
ATOM 582 C CA . LEU A 1 77 ? -5.199 1.438 7.27 1 98 77 LEU A CA 1
ATOM 583 C C . LEU A 1 77 ? -5.094 1.115 8.758 1 98 77 LEU A C 1
ATOM 585 O O . LEU A 1 77 ? -5.434 1.947 9.602 1 98 77 LEU A O 1
ATOM 589 N N . GLY A 1 78 ? -4.582 -0.003 8.984 1 96.56 78 GLY A N 1
ATOM 590 C CA . GLY A 1 78 ? -4.574 -0.484 10.359 1 96.56 78 GLY A CA 1
ATOM 591 C C . GLY A 1 78 ? -3.201 -0.44 11 1 96.56 78 GLY A C 1
ATOM 592 O O . GLY A 1 78 ? -2.186 -0.585 10.312 1 96.56 78 GLY A O 1
ATOM 593 N N . ASN A 1 79 ? -3.281 -0.174 12.344 1 96.44 79 ASN A N 1
ATOM 594 C CA . ASN A 1 79 ? -2.141 -0.326 13.242 1 96.44 79 ASN A CA 1
ATOM 595 C C . ASN A 1 79 ? -1.078 0.738 12.977 1 96.44 79 ASN A C 1
ATOM 597 O O . ASN A 1 79 ? 0.116 0.482 13.141 1 96.44 79 ASN A O 1
ATOM 601 N N . LEU A 1 80 ? -1.47 1.854 12.5 1 96.75 80 LEU A N 1
ATOM 602 C CA . LEU A 1 80 ? -0.523 2.949 12.312 1 96.75 80 LEU A CA 1
ATOM 603 C C . LEU A 1 80 ? -0.084 3.523 13.656 1 96.75 80 LEU A C 1
ATOM 605 O O . LEU A 1 80 ? -0.892 3.637 14.586 1 96.75 80 LEU A O 1
ATOM 609 N N . PRO A 1 81 ? 1.188 3.916 13.758 1 94.19 81 PRO A N 1
ATOM 610 C CA . PRO A 1 81 ? 1.602 4.609 14.984 1 94.19 81 PRO A CA 1
ATOM 611 C C . PRO A 1 81 ? 0.828 5.906 15.211 1 94.19 81 PRO A C 1
ATOM 613 O O . PRO A 1 81 ? 0.59 6.664 14.266 1 94.19 81 PRO A O 1
ATOM 616 N N . THR A 1 82 ? 0.399 6.078 16.406 1 92.38 82 THR A N 1
ATOM 617 C CA . THR A 1 82 ? -0.365 7.258 16.797 1 92.38 82 THR A CA 1
ATOM 618 C C . THR A 1 82 ? 0.426 8.117 17.781 1 92.38 82 THR A C 1
ATOM 620 O O . THR A 1 82 ? 0.996 7.598 18.75 1 92.38 82 THR A O 1
ATOM 623 N N . VAL A 1 83 ? 0.575 9.359 17.453 1 86.12 83 VAL A N 1
ATOM 624 C CA . VAL A 1 83 ? 1.244 10.258 18.391 1 86.12 83 VAL A CA 1
ATOM 625 C C . VAL A 1 83 ? 0.223 10.852 19.359 1 86.12 83 VAL A C 1
ATOM 627 O O . VAL A 1 83 ? -0.849 11.297 18.938 1 86.12 83 VAL A O 1
ATOM 630 N N . SER A 1 84 ? 0.343 10.484 20.609 1 73.19 84 SER A N 1
ATOM 631 C CA . SER A 1 84 ? -0.554 11.008 21.625 1 73.19 84 SER A CA 1
ATOM 632 C C . SER A 1 84 ? -0.304 12.484 21.891 1 73.19 84 SER A C 1
ATOM 634 O O . SER A 1 84 ? 0.837 12.945 21.828 1 73.19 84 SER A O 1
ATOM 636 N N . SER A 1 85 ? -1.177 13.352 21.469 1 60.22 85 SER A N 1
ATOM 637 C CA . SER A 1 85 ? -1.047 14.688 22.047 1 60.22 85 SER A CA 1
ATOM 638 C C . SER A 1 85 ? -1.111 14.656 23.562 1 60.22 85 SER A C 1
ATOM 640 O O . SER A 1 85 ? -1.947 13.953 24.141 1 60.22 85 SER A O 1
ATOM 642 N N . SER A 1 86 ? -0.034 14.719 24.219 1 48.62 86 SER A N 1
ATOM 643 C CA . SER A 1 86 ? -0.077 14.867 25.672 1 48.62 86 SER A CA 1
ATOM 644 C C . SER A 1 86 ? -1.19 15.82 26.094 1 48.62 86 SER A C 1
ATOM 646 O O . SER A 1 86 ? -1.263 16.219 27.266 1 48.62 86 SER A O 1
ATOM 648 N N . SER A 1 87 ? -1.678 16.688 25.234 1 47.81 87 SER A N 1
ATOM 649 C CA . SER A 1 87 ? -2.484 17.609 26.016 1 47.81 87 SER A CA 1
ATOM 650 C C . SER A 1 87 ? -3.695 16.922 26.625 1 47.81 87 SER A C 1
ATOM 652 O O . SER A 1 87 ? -4.617 16.531 25.906 1 47.81 87 SER A O 1
ATOM 654 N N . SER A 1 88 ? -3.305 16.172 27.625 1 44.78 88 SER A N 1
ATOM 655 C CA . SER A 1 88 ? -4.281 15.578 28.531 1 44.78 88 SER A CA 1
ATOM 656 C C . SER A 1 88 ? -5.348 16.594 28.938 1 44.78 88 SER A C 1
ATOM 658 O O . SER A 1 88 ? -5.332 17.109 30.047 1 44.78 88 SER A O 1
ATOM 660 N N . SER A 1 89 ? -5.402 17.844 28.422 1 48.53 89 SER A N 1
ATOM 661 C CA . SER A 1 89 ? -6.387 18.422 29.344 1 48.53 89 SER A CA 1
ATOM 662 C C . SER A 1 89 ? -7.672 17.594 29.359 1 48.53 89 SER A C 1
ATOM 664 O O . SER A 1 89 ? -8.18 17.219 28.297 1 48.53 89 SER A O 1
ATOM 666 N N . PRO A 1 90 ? -7.988 16.984 30.547 1 45.69 90 PRO A N 1
ATOM 667 C CA . PRO A 1 90 ? -9.273 16.297 30.766 1 45.69 90 PRO A CA 1
ATOM 668 C C . PRO A 1 90 ? -10.445 17.062 30.156 1 45.69 90 PRO A C 1
ATOM 670 O O . PRO A 1 90 ? -11.594 16.844 30.547 1 45.69 90 PRO A O 1
ATOM 673 N N . SER A 1 91 ? -10.172 18.234 29.484 1 46.84 91 SER A N 1
ATOM 674 C CA . SER A 1 91 ? -11.422 18.969 29.562 1 46.84 91 SER A CA 1
ATOM 675 C C . SER A 1 91 ? -12.625 18.078 29.25 1 46.84 91 SER A C 1
ATOM 677 O O . SER A 1 91 ? -12.461 16.984 28.688 1 46.84 91 SER A O 1
ATOM 679 N N . SER A 1 92 ? -13.859 18.766 29.141 1 48.66 92 SER A N 1
ATOM 680 C CA . SER A 1 92 ? -15.281 18.422 29.141 1 48.66 92 SER A CA 1
ATOM 681 C C . SER A 1 92 ? -15.594 17.328 28.125 1 48.66 92 SER A C 1
ATOM 683 O O . SER A 1 92 ? -14.938 17.234 27.078 1 48.66 92 SER A O 1
ATOM 685 N N . SER A 1 93 ? -16.297 16.344 28.562 1 46.25 93 SER A N 1
ATOM 686 C CA . SER A 1 93 ? -17.016 15.125 28.156 1 46.25 93 SER A CA 1
ATOM 687 C C . SER A 1 93 ? -17.609 15.266 26.766 1 46.25 93 SER A C 1
ATOM 689 O O . SER A 1 93 ? -18.531 14.539 26.406 1 46.25 93 SER A O 1
ATOM 691 N N . ASN A 1 94 ? -17.688 16.453 26.141 1 48.16 94 ASN A N 1
ATOM 692 C CA . ASN A 1 94 ? -18.531 16.297 24.969 1 48.16 94 ASN A CA 1
ATOM 693 C C . ASN A 1 94 ? -17.984 15.211 24.031 1 48.16 94 ASN A C 1
ATOM 695 O O . ASN A 1 94 ? -16.781 15.141 23.797 1 48.16 94 ASN A O 1
ATOM 699 N N . SER A 1 95 ? -18.625 14.141 23.828 1 54.75 95 SER A N 1
ATOM 700 C CA . SER A 1 95 ? -18.594 12.883 23.094 1 54.75 95 SER A CA 1
ATOM 701 C C . SER A 1 95 ? -17.938 13.055 21.734 1 54.75 95 SER A C 1
ATOM 703 O O . SER A 1 95 ? -18.469 12.602 20.719 1 54.75 95 SER A O 1
ATOM 705 N N . ARG A 1 96 ? -17.156 14.125 21.5 1 65.88 96 ARG A N 1
ATOM 706 C CA . ARG A 1 96 ? -16.672 14.203 20.125 1 65.88 96 ARG A CA 1
ATOM 707 C C . ARG A 1 96 ? -15.656 13.109 19.844 1 65.88 96 ARG A C 1
ATOM 709 O O . ARG A 1 96 ? -14.859 12.758 20.719 1 65.88 96 ARG A O 1
ATOM 716 N N . GLN A 1 97 ? -15.836 12.219 18.859 1 80.75 97 GLN A N 1
ATOM 717 C CA . GLN A 1 97 ? -14.953 11.141 18.406 1 80.75 97 GLN A CA 1
ATOM 718 C C . GLN A 1 97 ? -13.578 11.68 18.016 1 80.75 97 GLN A C 1
ATOM 720 O O . GLN A 1 97 ? -13.477 12.75 17.406 1 80.75 97 GLN A O 1
ATOM 725 N N . THR A 1 98 ? -12.547 11.133 18.672 1 85.5 98 THR A N 1
ATOM 726 C CA . THR A 1 98 ? -11.172 11.469 18.312 1 85.5 98 THR A CA 1
ATOM 727 C C . THR A 1 98 ? -10.922 11.164 16.828 1 85.5 98 THR A C 1
ATOM 729 O O . THR A 1 98 ? -11.219 10.062 16.359 1 85.5 98 THR A O 1
ATOM 732 N N . VAL A 1 99 ? -10.539 12.25 16.141 1 93 99 VAL A N 1
ATOM 733 C CA . VAL A 1 99 ? -10.172 12.102 14.742 1 93 99 VAL A CA 1
ATOM 734 C C . VAL A 1 99 ? -8.695 12.414 14.555 1 93 99 VAL A C 1
ATOM 736 O O . VAL A 1 99 ? -8.09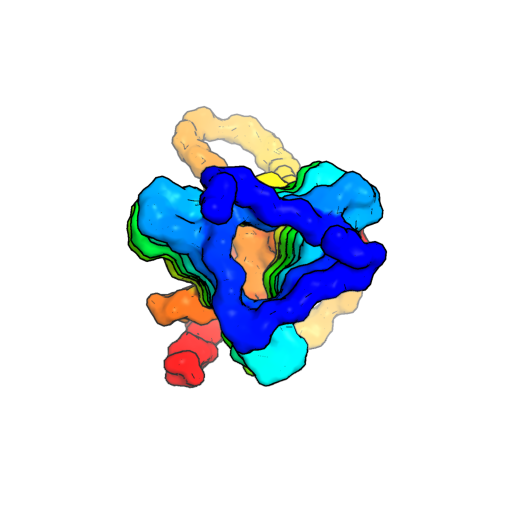4 13.117 15.367 1 93 99 VAL A O 1
ATOM 739 N N . TYR A 1 100 ? -8.07 11.742 13.492 1 93.31 100 TYR A N 1
ATOM 740 C CA . TYR A 1 100 ? -6.645 11.906 13.234 1 93.31 100 TYR A CA 1
ATOM 741 C C . TYR A 1 100 ? -6.402 12.43 11.828 1 93.31 100 TYR A C 1
ATOM 743 O O . TYR A 1 100 ? -7.285 12.352 10.969 1 93.31 100 TYR A O 1
ATOM 751 N N . GLU A 1 101 ? -5.277 13.07 11.719 1 94.38 101 GLU A N 1
ATOM 752 C CA . GLU A 1 101 ? -4.734 13.344 10.391 1 94.38 101 GLU A CA 1
ATOM 753 C C . GLU A 1 101 ? -3.625 12.359 10.031 1 94.38 101 GLU A C 1
ATOM 755 O O . GLU A 1 101 ? -2.857 11.938 10.898 1 94.38 101 GLU A O 1
ATOM 760 N N . LEU A 1 102 ? -3.611 12.039 8.766 1 96.06 102 LEU A N 1
ATOM 761 C CA . LEU A 1 102 ? -2.572 11.148 8.25 1 96.06 102 LEU A CA 1
ATOM 762 C C . LEU A 1 102 ? -1.344 11.945 7.82 1 96.06 102 LEU A C 1
ATOM 764 O O . LEU A 1 102 ? -1.445 12.844 6.988 1 96.06 102 LEU A O 1
ATOM 768 N N . CYS A 1 103 ? -0.221 11.617 8.438 1 96.44 103 CYS A N 1
ATOM 769 C CA . CYS A 1 103 ? 1.054 12.273 8.156 1 96.44 103 CYS A CA 1
ATOM 770 C C . CYS A 1 103 ? 2.039 11.289 7.531 1 96.44 103 CYS A C 1
ATOM 772 O O . CYS A 1 103 ? 1.884 10.078 7.664 1 96.44 103 CYS A O 1
ATOM 774 N N . VAL A 1 104 ? 3.041 11.859 6.863 1 96.56 104 VAL A N 1
ATOM 775 C CA . VAL A 1 104 ? 4.004 11.023 6.152 1 96.56 104 VAL A CA 1
ATOM 776 C C . VAL A 1 104 ? 5.422 11.523 6.426 1 96.56 104 VAL A C 1
ATOM 778 O O . VAL A 1 104 ? 5.699 12.719 6.297 1 96.56 104 VAL A O 1
ATOM 781 N N . CYS A 1 105 ? 6.254 10.602 6.785 1 95.88 105 CYS A N 1
ATOM 782 C CA . CYS A 1 105 ? 7.676 10.898 6.926 1 95.88 105 CYS A CA 1
ATOM 783 C C . CYS A 1 105 ? 8.359 10.961 5.566 1 95.88 105 CYS A C 1
ATOM 785 O O . CYS A 1 105 ? 7.809 10.492 4.566 1 95.88 105 CYS A O 1
ATOM 787 N N . PRO A 1 106 ? 9.555 11.57 5.523 1 92 106 PRO A N 1
ATOM 788 C CA . PRO A 1 106 ? 10.273 11.672 4.25 1 92 106 PRO A CA 1
ATOM 789 C C . PRO A 1 106 ? 10.523 10.305 3.607 1 92 106 PRO A C 1
ATOM 791 O O . PRO A 1 106 ? 10.609 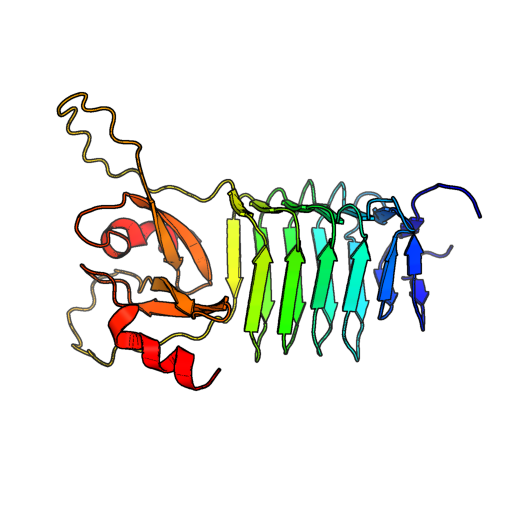10.203 2.381 1 92 106 PRO A O 1
ATOM 794 N N . ASN A 1 107 ? 10.586 9.289 4.387 1 92.06 107 ASN A N 1
ATOM 795 C CA . ASN A 1 107 ? 10.875 7.965 3.852 1 92.06 107 ASN A CA 1
ATOM 796 C C . ASN A 1 107 ? 9.594 7.211 3.506 1 92.06 107 ASN A C 1
ATOM 798 O O . ASN A 1 107 ? 9.633 6.02 3.195 1 92.06 107 ASN A O 1
ATOM 802 N N . GLY A 1 108 ? 8.523 7.816 3.68 1 95.5 108 GLY A N 1
ATOM 803 C CA . GLY A 1 108 ? 7.262 7.242 3.252 1 95.5 108 GLY A CA 1
ATOM 804 C C . GLY A 1 108 ? 6.465 6.641 4.395 1 95.5 108 GLY A C 1
ATOM 805 O O . GLY A 1 108 ? 5.312 6.246 4.215 1 95.5 108 GLY A O 1
ATOM 806 N N . LYS A 1 109 ? 6.996 6.559 5.562 1 96.5 109 LYS A N 1
ATOM 807 C CA . LYS A 1 109 ? 6.32 5.992 6.727 1 96.5 109 LYS A CA 1
ATOM 808 C C . LYS A 1 109 ? 5.086 6.809 7.098 1 96.5 109 LYS A C 1
ATOM 810 O O . LYS A 1 109 ? 5.145 8.039 7.156 1 96.5 109 LYS A O 1
ATOM 815 N N . LEU A 1 110 ? 4.023 6.133 7.371 1 97.56 110 LEU A N 1
ATOM 816 C CA . LEU A 1 110 ? 2.773 6.785 7.75 1 97.56 110 LEU A CA 1
ATOM 817 C C . LEU A 1 110 ? 2.617 6.824 9.266 1 97.56 110 LEU A C 1
ATOM 819 O O . LEU A 1 110 ? 3.008 5.883 9.961 1 97.56 110 LEU A O 1
ATOM 823 N N . TYR A 1 111 ? 1.999 7.852 9.734 1 96.69 111 TYR A N 1
ATOM 824 C CA . TYR A 1 111 ? 1.614 7.918 11.141 1 96.69 111 TYR A CA 1
ATOM 825 C C . TYR A 1 111 ? 0.401 8.82 11.336 1 96.69 111 TYR A C 1
ATOM 827 O O . TYR A 1 111 ? 0.044 9.586 10.438 1 96.69 111 TYR A O 1
ATOM 835 N N . LEU A 1 112 ? -0.246 8.625 12.477 1 96.44 112 LEU A N 1
ATOM 836 C CA . LEU A 1 112 ? -1.447 9.391 12.797 1 96.44 112 LEU A CA 1
ATOM 837 C C . LEU A 1 112 ? -1.146 10.469 13.836 1 96.44 112 LEU A C 1
ATOM 839 O O . LEU A 1 112 ? -0.492 10.203 14.844 1 96.44 112 LEU A O 1
ATOM 843 N N . SER A 1 113 ? -1.577 11.641 13.562 1 94.38 113 SER A N 1
ATOM 844 C CA . SER A 1 113 ? -1.518 12.75 14.508 1 94.38 113 SER A CA 1
ATOM 845 C C . SER A 1 113 ? -2.912 13.266 14.836 1 94.38 113 SER A C 1
ATOM 847 O O . SER A 1 113 ? -3.787 13.305 13.969 1 94.38 113 SER A O 1
ATOM 849 N N . PRO A 1 114 ? -3.109 13.672 16.094 1 91.44 114 PRO A N 1
ATOM 850 C CA . PRO A 1 114 ? -4.434 14.211 16.406 1 91.44 114 PRO A CA 1
ATOM 851 C C . PRO A 1 114 ? -4.832 15.375 15.508 1 91.44 114 PRO A C 1
ATOM 853 O O . PRO A 1 114 ? -4.02 16.266 15.25 1 91.44 114 PRO A O 1
ATOM 856 N N . ALA A 1 115 ? -6.137 15.234 15.078 1 88.56 115 ALA A N 1
ATOM 857 C CA . ALA A 1 115 ? -6.641 16.312 14.234 1 88.56 115 ALA A CA 1
ATOM 858 C C . ALA A 1 115 ? -7.094 17.5 15.078 1 88.56 115 ALA A C 1
ATOM 860 O O . ALA A 1 115 ? -7.672 17.328 16.156 1 88.56 115 ALA A O 1
ATOM 861 N N . GLY A 1 116 ? -6.727 18.734 14.586 1 83.62 116 GLY A N 1
ATOM 862 C CA . GLY A 1 116 ? -7.152 19.969 15.227 1 83.62 116 GLY A CA 1
ATOM 863 C C . GLY A 1 116 ? -7.605 21.031 14.242 1 83.62 116 GLY A C 1
ATOM 864 O O . GLY A 1 116 ? -8.039 20.703 13.133 1 83.62 116 GLY A O 1
ATOM 865 N N . VAL A 1 117 ? -7.684 22.188 14.758 1 84.56 117 VAL A N 1
ATOM 866 C CA . VAL A 1 117 ? -8.047 23.297 13.883 1 84.56 117 VAL A CA 1
ATOM 867 C C . VAL A 1 117 ? -7.004 23.453 12.781 1 84.56 117 VAL A C 1
ATOM 869 O O . VAL A 1 117 ? -7.34 23.766 11.633 1 84.56 117 VAL A O 1
ATOM 872 N N . GLY A 1 118 ? -5.773 23.203 13.164 1 87.62 118 GLY A N 1
ATOM 873 C CA . GLY A 1 118 ? -4.656 23.125 12.234 1 87.62 118 GLY A CA 1
ATOM 874 C C . GLY A 1 118 ? -3.982 21.766 12.227 1 87.62 118 GLY A C 1
ATOM 875 O O . GLY A 1 118 ? -4.344 20.875 13.008 1 87.62 118 GLY A O 1
ATOM 876 N N . SER A 1 119 ? -3.123 21.609 11.273 1 89.06 119 SER A N 1
ATOM 877 C CA . SER A 1 119 ? -2.385 20.359 11.195 1 89.06 119 SER A CA 1
ATOM 878 C C . SER A 1 119 ? -1.433 20.203 12.375 1 89.06 119 SER A C 1
ATOM 880 O O . SER A 1 119 ? -0.837 21.172 12.836 1 89.06 119 SER A O 1
ATOM 882 N N . THR A 1 120 ? -1.282 18.984 12.789 1 91 120 THR A N 1
ATOM 883 C CA . THR A 1 120 ? -0.356 18.703 13.883 1 91 120 THR A CA 1
ATOM 884 C C . THR A 1 120 ? 0.759 17.766 13.406 1 91 120 THR A C 1
ATOM 886 O O . THR A 1 120 ? 1.512 17.234 14.227 1 91 120 THR A O 1
ATOM 889 N N . CYS A 1 121 ? 0.896 17.609 12.211 1 93.19 121 CYS A N 1
ATOM 890 C CA . CYS A 1 121 ? 1.909 16.703 11.688 1 93.19 121 CYS A CA 1
ATOM 891 C C . CYS A 1 121 ? 3.309 17.172 12.07 1 93.19 121 CYS A C 1
ATOM 893 O O . CYS A 1 121 ? 4.148 16.359 12.469 1 93.19 121 CYS A O 1
ATOM 895 N N . GLN A 1 122 ? 3.527 18.469 11.984 1 89.94 122 GLN A N 1
ATOM 896 C CA . GLN A 1 122 ? 4.859 19 12.25 1 89.94 122 GLN A CA 1
ATOM 897 C C . GLN A 1 122 ? 5.246 18.812 13.719 1 89.94 122 GLN A C 1
ATOM 899 O O . GLN A 1 122 ? 6.391 18.484 14.023 1 89.94 122 GLN A O 1
ATOM 904 N N . SER A 1 123 ? 4.262 19.031 14.547 1 87.31 123 SER A N 1
ATOM 905 C CA . SER A 1 123 ? 4.562 18.953 15.977 1 87.31 123 SER A CA 1
ATOM 906 C C . SER A 1 123 ? 4.836 17.516 16.406 1 87.31 123 SER A C 1
ATOM 908 O O . SER A 1 123 ? 5.457 17.281 17.438 1 87.31 123 SER A O 1
ATOM 910 N N . SER A 1 124 ? 4.402 16.562 15.641 1 88.06 124 SER A N 1
ATOM 911 C CA . SER A 1 124 ? 4.598 15.156 15.977 1 88.06 124 SER A CA 1
ATOM 912 C C . SER A 1 124 ? 5.664 14.523 15.094 1 88.06 124 SER A C 1
ATOM 914 O O . SER A 1 124 ? 5.715 13.297 14.953 1 88.06 124 SER A O 1
ATOM 916 N N . SER A 1 125 ? 6.539 15.273 14.523 1 89.5 125 SER A N 1
ATOM 917 C CA . SER A 1 125 ? 7.441 14.797 13.477 1 89.5 125 SER A CA 1
ATOM 918 C C . SER A 1 125 ? 8.555 13.93 14.062 1 89.5 125 SER A C 1
ATOM 920 O O . SER A 1 125 ? 9.266 13.242 13.32 1 89.5 125 SER A O 1
ATOM 922 N N . ASN A 1 126 ? 8.758 13.938 15.367 1 89.56 126 ASN A N 1
ATOM 923 C CA . ASN A 1 126 ? 9.812 13.156 16 1 89.56 126 ASN A CA 1
ATOM 924 C C . ASN A 1 126 ? 9.648 11.664 15.719 1 89.56 126 ASN A C 1
ATOM 926 O O . ASN A 1 126 ? 10.609 10.898 15.828 1 89.56 126 ASN A O 1
ATOM 930 N N . ILE A 1 127 ? 8.523 11.32 15.422 1 90.88 127 ILE A N 1
ATOM 931 C CA . ILE A 1 127 ? 8.25 9.914 15.133 1 90.88 127 ILE A CA 1
ATOM 932 C C . ILE A 1 127 ? 9.086 9.469 13.938 1 90.88 127 ILE A C 1
ATOM 934 O O . ILE A 1 127 ? 9.367 8.273 13.781 1 90.88 127 ILE A O 1
ATOM 938 N N . CYS A 1 128 ? 9.414 10.398 13.086 1 93.06 128 CYS A N 1
ATOM 939 C CA . CYS A 1 128 ? 10.148 10.078 11.867 1 93.06 128 CYS A CA 1
ATOM 940 C C . CYS A 1 128 ? 11.617 9.82 12.172 1 93.06 128 CYS A C 1
ATOM 942 O O . CYS A 1 128 ? 12.344 9.273 11.336 1 93.06 128 CYS A O 1
ATOM 944 N N . LEU A 1 129 ? 12.117 10.164 13.344 1 88.56 129 LEU A N 1
ATOM 945 C CA . LEU A 1 129 ? 13.508 9.977 13.734 1 88.56 129 LEU A CA 1
ATOM 946 C C . LEU A 1 129 ? 13.797 8.508 14.031 1 88.56 129 LEU A C 1
ATOM 948 O O . LEU A 1 129 ? 14.945 8.07 13.977 1 88.56 129 LEU A O 1
ATOM 952 N N . TRP A 1 130 ? 12.844 7.637 14.414 1 77 130 TRP A N 1
ATOM 953 C CA . TRP A 1 130 ? 13.016 6.242 14.797 1 77 130 TRP A CA 1
ATOM 954 C C . TRP A 1 130 ? 12.695 5.309 13.633 1 77 130 TRP A C 1
ATOM 956 O O . TRP A 1 130 ? 12.578 4.098 13.82 1 77 130 TRP A O 1
ATOM 966 N N . SER A 1 131 ? 12.406 5.844 12.531 1 66.62 131 SER A N 1
ATOM 967 C CA . SER A 1 131 ? 11.867 5.02 11.461 1 66.62 131 SER A CA 1
ATOM 968 C C . SER A 1 131 ? 12.961 4.605 10.477 1 66.62 131 SER A C 1
ATOM 970 O O . SER A 1 131 ? 13.961 5.305 10.328 1 66.62 131 SER A O 1
ATOM 972 N N . PRO B 1 1 ? 8.5 -31.703 -7.402 1 33.84 1 PRO B N 1
ATOM 973 C CA . PRO B 1 1 ? 8.625 -30.297 -7.785 1 33.84 1 PRO B CA 1
ATOM 974 C C . PRO B 1 1 ? 9.914 -29.656 -7.266 1 33.84 1 PRO B C 1
ATOM 976 O O . PRO B 1 1 ? 10.18 -29.688 -6.062 1 33.84 1 PRO B O 1
ATOM 979 N N . GLY B 1 2 ? 11 -29.594 -7.852 1 38.31 2 GLY B N 1
ATOM 980 C CA . GLY B 1 2 ? 12.383 -29.406 -7.457 1 38.31 2 GLY B CA 1
ATOM 981 C C . GLY B 1 2 ? 12.594 -28.156 -6.613 1 38.31 2 GLY B C 1
ATOM 982 O O . GLY B 1 2 ? 11.672 -27.359 -6.445 1 38.31 2 GLY B O 1
ATOM 983 N N . THR B 1 3 ? 13.68 -27.938 -5.777 1 51.72 3 THR B N 1
ATOM 984 C CA . THR B 1 3 ? 14.336 -26.891 -5 1 51.72 3 THR B CA 1
ATOM 985 C C . THR B 1 3 ? 14.062 -25.516 -5.605 1 51.72 3 THR B C 1
ATOM 987 O O . THR B 1 3 ? 14.297 -24.5 -4.965 1 51.72 3 THR B O 1
ATOM 990 N N . GLU B 1 4 ? 13.844 -25.312 -7.062 1 61.81 4 GLU B N 1
ATOM 991 C CA . GLU B 1 4 ? 13.93 -24.141 -7.934 1 61.81 4 GLU B CA 1
ATOM 992 C C . GLU B 1 4 ? 12.578 -23.453 -8.07 1 61.81 4 GLU B C 1
ATOM 994 O O . GLU B 1 4 ? 11.539 -24.031 -7.773 1 61.81 4 GLU B O 1
ATOM 999 N N . GLY B 1 5 ? 12.336 -22.234 -8.109 1 81.5 5 GLY B N 1
ATOM 1000 C CA . GLY B 1 5 ? 11.172 -21.438 -8.484 1 81.5 5 GLY B CA 1
ATOM 1001 C C . GLY B 1 5 ? 10.398 -22.031 -9.648 1 81.5 5 GLY B C 1
ATOM 1002 O O . GLY B 1 5 ? 10.867 -22.969 -10.297 1 81.5 5 GLY B O 1
ATOM 1003 N N . ALA B 1 6 ? 9.109 -21.844 -9.656 1 90.94 6 ALA B N 1
ATOM 1004 C CA . ALA B 1 6 ? 8.25 -22.266 -10.758 1 90.94 6 ALA B CA 1
ATOM 1005 C C . ALA B 1 6 ? 8.039 -21.109 -11.75 1 90.94 6 ALA B C 1
ATOM 1007 O O . ALA B 1 6 ? 7.863 -19.969 -11.352 1 90.94 6 ALA B O 1
ATOM 1008 N N . VAL B 1 7 ? 8.219 -21.406 -13.047 1 92.88 7 VAL B N 1
ATOM 1009 C CA . VAL B 1 7 ? 8.016 -20.406 -14.094 1 92.88 7 VAL B CA 1
ATOM 1010 C C . VAL B 1 7 ? 6.809 -20.781 -14.945 1 92.88 7 VAL B C 1
ATOM 1012 O O . VAL B 1 7 ? 6.738 -21.891 -15.469 1 92.88 7 VAL B O 1
ATOM 1015 N N . PHE B 1 8 ? 5.934 -19.922 -15.016 1 92.88 8 PHE B N 1
ATOM 1016 C CA . PHE B 1 8 ? 4.754 -20.094 -15.852 1 92.88 8 PHE B CA 1
ATOM 1017 C C . PHE B 1 8 ? 4.66 -18.984 -16.906 1 92.88 8 PHE B C 1
ATOM 1019 O O . PHE B 1 8 ? 4.613 -17.812 -16.562 1 92.88 8 PHE B O 1
ATOM 1026 N N . GLY B 1 9 ? 4.602 -19.359 -18.125 1 89.75 9 GLY B N 1
ATOM 1027 C CA . GLY B 1 9 ? 4.59 -18.391 -19.219 1 89.75 9 GLY B CA 1
ATOM 1028 C C . GLY B 1 9 ? 3.264 -17.672 -19.344 1 89.75 9 GLY B C 1
ATOM 1029 O O . GLY B 1 9 ? 3.178 -16.641 -20.031 1 89.75 9 GLY B O 1
ATOM 1030 N N . HIS B 1 10 ? 2.273 -18.297 -18.828 1 91.06 10 HIS B N 1
ATOM 1031 C CA . HIS B 1 10 ? 0.947 -17.703 -18.922 1 91.06 10 HIS B CA 1
ATOM 1032 C C . HIS B 1 10 ? 0.334 -17.5 -17.531 1 91.06 10 HIS B C 1
ATOM 1034 O O . HIS B 1 10 ? 0.983 -16.969 -16.625 1 91.06 10 HIS B O 1
ATOM 1040 N N . SER B 1 11 ? -0.824 -17.984 -17.266 1 92.75 11 SER B N 1
ATOM 1041 C CA . SER B 1 11 ? -1.552 -17.703 -16.031 1 92.75 11 SER B CA 1
ATOM 1042 C C . SER B 1 11 ? -1.513 -18.906 -15.086 1 92.75 11 SER B C 1
ATOM 1044 O O . SER B 1 11 ? -1.34 -20.047 -15.523 1 92.75 11 SER B O 1
ATOM 1046 N N . VAL B 1 12 ? -1.475 -18.578 -13.844 1 93.69 12 VAL B N 1
ATOM 1047 C CA . VAL B 1 12 ? -1.661 -19.578 -12.789 1 93.69 12 VAL B CA 1
ATOM 1048 C C . VAL B 1 12 ? -3.082 -19.469 -12.234 1 93.69 12 VAL B C 1
ATOM 1050 O O . VAL B 1 12 ? -3.504 -18.406 -11.773 1 93.69 12 VAL B O 1
ATOM 1053 N N . GLU B 1 13 ? -3.812 -20.516 -12.352 1 94.62 13 GLU B N 1
ATOM 1054 C CA . GLU B 1 13 ? -5.16 -20.547 -11.789 1 94.62 13 GLU B CA 1
ATOM 1055 C C . GLU B 1 13 ? -5.195 -21.359 -10.5 1 94.62 13 GLU B C 1
ATOM 1057 O O . GLU B 1 13 ? -4.969 -22.578 -10.516 1 94.62 13 GLU B O 1
ATOM 1062 N N . THR B 1 14 ? -5.383 -20.844 -9.422 1 94.31 14 THR B N 1
ATOM 1063 C CA . THR B 1 14 ? -5.367 -21.484 -8.117 1 94.31 14 THR B CA 1
ATOM 1064 C C . THR B 1 14 ? -6.039 -20.609 -7.07 1 94.31 14 THR B C 1
ATOM 1066 O O . THR B 1 14 ? -5.961 -19.375 -7.141 1 94.31 14 THR B O 1
ATOM 1069 N N . PRO B 1 15 ? -6.699 -21.141 -6.035 1 95.94 15 PRO B N 1
ATOM 1070 C CA . PRO B 1 15 ? -7.289 -20.344 -4.957 1 95.94 15 PRO B CA 1
ATOM 1071 C C . PRO B 1 15 ? -6.281 -19.984 -3.871 1 95.94 15 PRO B C 1
ATOM 1073 O O . PRO B 1 15 ? -6.559 -19.125 -3.02 1 95.94 15 PRO B O 1
ATOM 1076 N N . HIS B 1 16 ? -5.098 -20.719 -3.895 1 97.12 16 HIS B N 1
ATOM 1077 C CA . HIS B 1 16 ? -4.184 -20.531 -2.77 1 97.12 16 HIS B CA 1
ATOM 1078 C C . HIS B 1 16 ? -2.734 -20.734 -3.197 1 97.12 16 HIS B C 1
ATOM 1080 O O . HIS B 1 16 ? -2.41 -21.734 -3.855 1 97.12 16 HIS B O 1
ATOM 1086 N N . ILE B 1 17 ? -1.86 -19.844 -2.922 1 96.75 17 ILE B N 1
ATOM 1087 C CA . ILE B 1 17 ? -0.416 -19.969 -3.076 1 96.75 17 ILE B CA 1
ATOM 1088 C C . ILE B 1 17 ? 0.266 -19.781 -1.722 1 96.75 17 ILE B C 1
ATOM 1090 O O . ILE B 1 17 ? 0.027 -18.797 -1.03 1 96.75 17 ILE B O 1
ATOM 1094 N N . ARG B 1 18 ? 1.14 -20.703 -1.362 1 95.88 18 ARG B N 1
ATOM 1095 C CA . ARG B 1 18 ? 1.782 -20.656 -0.052 1 95.88 18 ARG B CA 1
ATOM 1096 C C . ARG B 1 18 ? 3.27 -20.984 -0.163 1 95.88 18 ARG B C 1
ATOM 1098 O O . ARG B 1 18 ? 3.668 -21.844 -0.937 1 95.88 18 ARG B O 1
ATOM 1105 N N . ALA B 1 19 ? 4.043 -20.266 0.621 1 95.69 19 ALA B N 1
ATOM 1106 C CA . ALA B 1 19 ? 5.469 -20.562 0.703 1 95.69 19 ALA B CA 1
ATOM 1107 C C . ALA B 1 19 ? 5.727 -21.734 1.655 1 95.69 19 ALA B C 1
ATOM 1109 O O . ALA B 1 19 ? 4.992 -21.922 2.629 1 95.69 19 ALA B O 1
ATOM 1110 N N . GLU B 1 20 ? 6.719 -22.391 1.36 1 94.25 20 GLU B N 1
ATOM 1111 C CA . GLU B 1 20 ? 7.207 -23.391 2.297 1 94.25 20 GLU B CA 1
ATOM 1112 C C . GLU B 1 20 ? 7.711 -22.75 3.586 1 94.25 20 GLU B C 1
ATOM 1114 O O . GLU B 1 20 ? 8.094 -21.578 3.59 1 94.25 20 GLU B O 1
ATOM 1119 N N . PRO B 1 21 ? 7.719 -23.484 4.602 1 92.06 21 PRO B N 1
ATOM 1120 C CA . PRO B 1 21 ? 8.258 -22.969 5.855 1 92.06 21 PRO B CA 1
ATOM 1121 C C . PRO B 1 21 ? 9.656 -22.359 5.688 1 92.06 21 PRO B C 1
ATOM 1123 O O . PRO B 1 21 ? 10.469 -22.891 4.926 1 92.06 21 PRO B O 1
ATOM 1126 N N . SER B 1 22 ? 9.93 -21.219 6.316 1 94.12 22 SER B N 1
ATOM 1127 C CA . SER B 1 22 ? 11.195 -20.5 6.371 1 94.12 22 SER B CA 1
ATOM 1128 C C . SER B 1 22 ? 11.562 -19.922 5.004 1 94.12 22 SER B C 1
ATOM 1130 O O . SER B 1 22 ? 12.734 -19.656 4.73 1 94.12 22 SER B O 1
ATOM 1132 N N . GLN B 1 23 ? 10.656 -19.969 4.148 1 93.81 23 GLN B N 1
ATOM 1133 C CA . GLN B 1 23 ? 10.898 -19.359 2.84 1 93.81 23 GLN B CA 1
ATOM 1134 C C . GLN B 1 23 ? 9.992 -18.172 2.604 1 93.81 23 GLN B C 1
ATOM 1136 O O . GLN B 1 23 ? 8.82 -18.172 3.006 1 93.81 23 GLN B O 1
ATOM 1141 N N . ASP B 1 24 ? 10.578 -17.172 1.912 1 96.62 24 ASP B N 1
ATOM 1142 C CA . ASP B 1 24 ? 9.758 -16.078 1.385 1 96.62 24 ASP B CA 1
ATOM 1143 C C . ASP B 1 24 ? 8.875 -16.578 0.239 1 96.62 24 ASP B C 1
ATOM 1145 O O . ASP B 1 24 ? 9.211 -17.547 -0.438 1 96.62 24 ASP B O 1
ATOM 1149 N N . LEU B 1 25 ? 7.746 -16 0.048 1 97.44 25 LEU B N 1
ATOM 1150 C CA . LEU B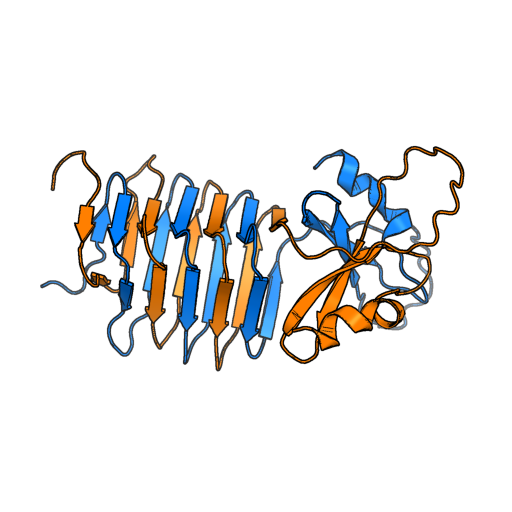 1 25 ? 6.973 -16.156 -1.18 1 97.44 25 LEU B CA 1
ATOM 1151 C C . LEU B 1 25 ? 7.254 -15 -2.146 1 97.44 25 LEU B C 1
ATOM 1153 O O . LEU B 1 25 ? 6.898 -13.852 -1.873 1 97.44 25 LEU B O 1
ATOM 1157 N N . ARG B 1 26 ? 7.918 -15.367 -3.203 1 97.88 26 ARG B N 1
ATOM 1158 C CA . ARG B 1 26 ? 8.227 -14.367 -4.215 1 97.88 26 ARG B CA 1
ATOM 1159 C C . ARG B 1 26 ? 7.363 -14.555 -5.457 1 97.88 26 ARG B C 1
ATOM 1161 O O . ARG B 1 26 ? 7.379 -15.625 -6.074 1 97.88 26 ARG B O 1
ATOM 1168 N N . LEU B 1 27 ? 6.543 -13.555 -5.781 1 98 27 LEU B N 1
ATOM 1169 C CA . LEU B 1 27 ? 5.738 -13.5 -6.996 1 98 27 LEU B CA 1
ATOM 1170 C C . LEU B 1 27 ? 6.312 -12.484 -7.98 1 98 27 LEU B C 1
ATOM 1172 O O . LEU B 1 27 ? 6.434 -11.305 -7.656 1 98 27 LEU B O 1
ATOM 1176 N N . GLU B 1 28 ? 6.648 -12.93 -9.18 1 97.75 28 GLU B N 1
ATOM 1177 C CA . GLU B 1 28 ? 7.41 -12.047 -10.055 1 97.75 28 GLU B CA 1
ATOM 1178 C C . GLU B 1 28 ? 6.926 -12.148 -11.5 1 97.75 28 GLU B C 1
ATOM 1180 O O . GLU B 1 28 ? 6.527 -13.219 -11.953 1 97.75 28 GLU B O 1
ATOM 1185 N N . SER B 1 29 ? 6.938 -11.102 -12.25 1 97.75 29 SER B N 1
ATOM 1186 C CA . SER B 1 29 ? 6.898 -10.977 -13.703 1 97.75 29 SER B CA 1
ATOM 1187 C C . SER B 1 29 ? 8.07 -10.156 -14.227 1 97.75 29 SER B C 1
ATOM 1189 O O . SER B 1 29 ? 7.988 -8.93 -14.305 1 97.75 29 SER B O 1
ATOM 1191 N N . PRO B 1 30 ? 9.188 -10.766 -14.562 1 95.44 30 PRO B N 1
ATOM 1192 C CA . PRO B 1 30 ? 10.461 -10.078 -14.758 1 95.44 30 PRO B CA 1
ATOM 1193 C C . PRO B 1 30 ? 10.398 -9.016 -15.844 1 95.44 30 PRO B C 1
ATOM 1195 O O . PRO B 1 30 ? 11.148 -8.031 -15.805 1 95.44 30 PRO B O 1
ATOM 1198 N N . THR B 1 31 ? 9.508 -9.188 -16.797 1 95.25 31 THR B N 1
ATOM 1199 C CA . THR B 1 31 ? 9.625 -8.297 -17.938 1 95.25 31 THR B CA 1
ATOM 1200 C C . THR B 1 31 ? 8.289 -7.621 -18.25 1 95.25 31 THR B C 1
ATOM 1202 O O . THR B 1 31 ? 8.18 -6.848 -19.203 1 95.25 31 THR B O 1
ATOM 1205 N N . ARG B 1 32 ? 7.352 -7.918 -17.578 1 97 32 ARG B N 1
ATOM 1206 C CA . ARG B 1 32 ? 6.008 -7.402 -17.828 1 97 32 ARG B CA 1
ATOM 1207 C C . ARG B 1 32 ? 5.324 -7.004 -16.531 1 97 32 ARG B C 1
ATOM 1209 O O . ARG B 1 32 ? 5.984 -6.555 -15.586 1 97 32 ARG B O 1
ATOM 1216 N N . SER B 1 33 ? 4.027 -6.965 -16.547 1 98.44 33 SER B N 1
ATOM 1217 C CA . SER B 1 33 ? 3.201 -6.68 -15.375 1 98.44 33 SER B CA 1
ATOM 1218 C C . SER B 1 33 ? 2.781 -7.961 -14.664 1 98.44 33 SER B C 1
ATOM 1220 O O . SER B 1 33 ? 2.734 -9.031 -15.281 1 98.44 33 SER B O 1
ATOM 1222 N N . LEU B 1 34 ? 2.521 -7.859 -13.391 1 98.69 34 LEU B N 1
ATOM 1223 C CA . LEU B 1 34 ? 1.966 -8.93 -12.57 1 98.69 34 LEU B CA 1
ATOM 1224 C C . LEU B 1 34 ? 0.516 -8.633 -12.203 1 98.69 34 LEU B C 1
ATOM 1226 O O . LEU B 1 34 ? 0.231 -7.629 -11.539 1 98.69 34 LEU B O 1
ATOM 1230 N N . ILE B 1 35 ? -0.395 -9.484 -12.68 1 98.69 35 ILE B N 1
ATOM 1231 C CA . ILE B 1 35 ? -1.823 -9.297 -12.445 1 98.69 35 ILE B CA 1
ATOM 1232 C C . ILE B 1 35 ? -2.35 -10.406 -11.547 1 98.69 35 ILE B C 1
ATOM 1234 O O . ILE B 1 35 ? -2.16 -11.594 -11.836 1 98.69 35 ILE B O 1
ATOM 1238 N N . MET B 1 36 ? -2.979 -10.055 -10.43 1 98.25 36 MET B N 1
ATOM 1239 C CA . MET B 1 36 ? -3.627 -10.992 -9.516 1 98.25 36 MET B CA 1
ATOM 1240 C C . MET B 1 36 ? -5.113 -10.68 -9.383 1 98.25 36 MET B C 1
ATOM 1242 O O . MET B 1 36 ? -5.488 -9.539 -9.094 1 98.25 36 MET B O 1
ATOM 1246 N N . GLU B 1 37 ? -5.992 -11.719 -9.586 1 97.81 37 GLU B N 1
ATOM 1247 C CA . GLU B 1 37 ? -7.426 -11.445 -9.609 1 97.81 37 GLU B CA 1
ATOM 1248 C C . GLU B 1 37 ? -8.219 -12.555 -8.93 1 97.81 37 GLU B C 1
ATOM 1250 O O . GLU B 1 37 ? -7.926 -13.734 -9.117 1 97.81 37 GLU B O 1
ATOM 1255 N N . ALA B 1 38 ? -9.234 -12.227 -8.164 1 97.88 38 ALA B N 1
ATOM 1256 C CA . ALA B 1 38 ? -10.234 -13.125 -7.605 1 97.88 38 ALA B CA 1
ATOM 1257 C C . ALA B 1 38 ? -11.562 -12.406 -7.383 1 97.88 38 ALA B C 1
ATOM 1259 O O . ALA B 1 38 ? -11.617 -11.406 -6.656 1 97.88 38 ALA B O 1
ATOM 1260 N N . PRO B 1 39 ? -12.633 -12.875 -7.961 1 94.75 39 PRO B N 1
ATOM 1261 C CA . PRO B 1 39 ? -13.906 -12.156 -7.863 1 94.75 39 PRO B CA 1
ATOM 1262 C C . PRO B 1 39 ? -14.344 -11.938 -6.418 1 94.75 39 PRO B C 1
ATOM 1264 O O . PRO B 1 39 ? -14.836 -10.859 -6.074 1 94.75 39 PRO B O 1
ATOM 1267 N N . ARG B 1 40 ? -14.125 -12.891 -5.531 1 96.25 40 ARG B N 1
ATOM 1268 C CA . ARG B 1 40 ? -14.75 -12.836 -4.211 1 96.25 40 ARG B CA 1
ATOM 1269 C C . ARG B 1 40 ? -13.82 -12.172 -3.197 1 96.25 40 ARG B C 1
ATOM 1271 O O . ARG B 1 40 ? -14.25 -11.82 -2.098 1 96.25 40 ARG B O 1
ATOM 1278 N N . GLY B 1 41 ? -12.531 -12.125 -3.477 1 98 41 GLY B N 1
ATOM 1279 C CA . GLY B 1 41 ? -11.609 -11.445 -2.576 1 98 41 GLY B CA 1
ATOM 1280 C C . GLY B 1 41 ? -10.18 -11.914 -2.723 1 98 41 GLY B C 1
ATOM 1281 O O . GLY B 1 41 ? -9.93 -13.031 -3.189 1 98 41 GLY B O 1
ATOM 1282 N N . VAL B 1 42 ? -9.195 -11.094 -2.379 1 98.44 42 VAL B N 1
ATOM 1283 C CA . VAL B 1 42 ? -7.773 -11.414 -2.367 1 98.44 42 VAL B CA 1
ATOM 1284 C C . VAL B 1 42 ? -7.191 -11.141 -0.98 1 98.44 42 VAL B C 1
ATOM 1286 O O . VAL B 1 42 ? -7.414 -10.078 -0.404 1 98.44 42 VAL B O 1
ATOM 1289 N N . GLN B 1 43 ? -6.566 -12.109 -0.432 1 98.62 43 GLN B N 1
ATOM 1290 C CA . GLN B 1 43 ? -5.902 -11.969 0.858 1 98.62 43 GLN B CA 1
ATOM 1291 C C . GLN B 1 43 ? -4.402 -12.234 0.737 1 98.62 43 GLN B C 1
ATOM 1293 O O . GLN B 1 43 ? -3.992 -13.273 0.211 1 98.62 43 GLN B O 1
ATOM 1298 N N . VAL B 1 44 ? -3.619 -11.336 1.146 1 98.62 44 VAL B N 1
ATOM 1299 C CA . VAL B 1 44 ? -2.164 -11.43 1.193 1 98.62 44 VAL B CA 1
ATOM 1300 C C . VAL B 1 44 ? -1.691 -11.422 2.646 1 98.62 44 VAL B C 1
ATOM 1302 O O . VAL B 1 44 ? -2.025 -10.508 3.408 1 98.62 44 VAL B O 1
ATOM 1305 N N . SER B 1 45 ? -0.896 -12.414 3.004 1 98.44 45 SER B N 1
ATOM 1306 C CA . SER B 1 45 ? -0.514 -12.508 4.41 1 98.44 45 SER B CA 1
ATOM 1307 C C . SER B 1 45 ? 0.952 -12.898 4.559 1 98.44 45 SER B C 1
ATOM 1309 O O . SER B 1 45 ? 1.393 -13.898 3.996 1 98.44 45 SER B O 1
ATOM 1311 N N . ALA B 1 46 ? 1.723 -12.156 5.262 1 98.44 46 ALA B N 1
ATOM 1312 C CA . ALA B 1 46 ? 3.061 -12.477 5.754 1 98.44 46 ALA B CA 1
ATOM 1313 C C . ALA B 1 46 ? 3.115 -12.43 7.277 1 98.44 46 ALA B C 1
ATOM 1315 O O . ALA B 1 46 ? 3.535 -11.422 7.855 1 98.44 46 ALA B O 1
ATOM 1316 N N . ALA B 1 47 ? 2.855 -13.477 7.84 1 96.69 47 ALA B N 1
ATOM 1317 C CA . ALA B 1 47 ? 2.535 -13.539 9.266 1 96.69 47 ALA B CA 1
ATOM 1318 C C . ALA B 1 47 ? 3.76 -13.219 10.117 1 96.69 47 ALA B C 1
ATOM 1320 O O . ALA B 1 47 ? 3.631 -12.844 11.281 1 96.69 47 ALA B O 1
ATOM 1321 N N . ALA B 1 48 ? 4.93 -13.336 9.547 1 97.81 48 ALA B N 1
ATOM 1322 C CA . ALA B 1 48 ? 6.109 -13.156 10.391 1 97.81 48 ALA B CA 1
ATOM 1323 C C . ALA B 1 48 ? 7.012 -12.055 9.836 1 97.81 48 ALA B C 1
ATOM 1325 O O . ALA B 1 48 ? 7.984 -11.656 10.492 1 97.81 48 ALA B O 1
ATOM 1326 N N . GLY B 1 49 ? 6.75 -11.672 8.664 1 98.19 49 GLY B N 1
ATOM 1327 C CA . GLY B 1 49 ? 7.68 -10.758 8.023 1 98.19 49 GLY B CA 1
ATOM 1328 C C . GLY B 1 49 ? 6.996 -9.578 7.363 1 98.19 49 GLY B C 1
ATOM 1329 O O . GLY B 1 49 ? 6.039 -9.023 7.91 1 98.19 49 GLY B O 1
ATOM 1330 N N . ASP B 1 50 ? 7.551 -9.156 6.215 1 98.62 50 ASP B N 1
ATOM 1331 C CA . ASP B 1 50 ? 7.102 -7.98 5.48 1 98.62 50 ASP B CA 1
ATOM 1332 C C . ASP B 1 50 ? 6.211 -8.375 4.305 1 98.62 50 ASP B C 1
ATOM 1334 O O . ASP B 1 50 ? 6.242 -9.516 3.85 1 98.62 50 ASP B O 1
ATOM 1338 N N . PHE B 1 51 ? 5.465 -7.473 3.887 1 98.81 51 PHE B N 1
ATOM 1339 C CA . PHE B 1 51 ? 4.859 -7.492 2.561 1 98.81 51 PHE B CA 1
ATOM 1340 C C . PHE B 1 51 ? 5.375 -6.336 1.713 1 98.81 51 PHE B C 1
ATOM 1342 O O . PHE B 1 51 ? 5.234 -5.172 2.088 1 98.81 51 PHE B O 1
ATOM 1349 N N . LYS B 1 52 ? 6.008 -6.707 0.67 1 98.81 52 LYS B N 1
ATOM 1350 C CA . LYS B 1 52 ? 6.57 -5.711 -0.238 1 98.81 52 LYS B CA 1
ATOM 1351 C C . LYS B 1 52 ? 6.016 -5.879 -1.649 1 98.81 52 LYS B C 1
ATOM 1353 O O . LYS B 1 52 ? 6.098 -6.965 -2.229 1 98.81 52 LYS B O 1
ATOM 1358 N N . ALA B 1 53 ? 5.406 -4.859 -2.23 1 98.75 53 ALA B N 1
ATOM 1359 C CA . ALA B 1 53 ? 4.992 -4.785 -3.629 1 98.75 53 ALA B CA 1
ATOM 1360 C C . ALA B 1 53 ? 5.676 -3.625 -4.344 1 98.75 53 ALA B C 1
ATOM 1362 O O . ALA B 1 53 ? 5.5 -2.465 -3.967 1 98.75 53 ALA B O 1
ATOM 1363 N N . THR B 1 54 ? 6.445 -3.955 -5.383 1 98.5 54 THR B N 1
ATOM 1364 C CA . THR B 1 54 ? 7.266 -2.943 -6.039 1 98.5 54 THR B CA 1
ATOM 1365 C C . THR B 1 54 ? 7.133 -3.039 -7.555 1 98.5 54 THR B C 1
ATOM 1367 O O . THR B 1 54 ? 7.129 -4.137 -8.117 1 98.5 54 THR B O 1
ATOM 1370 N N . CYS B 1 55 ? 7.109 -1.87 -8.234 1 98.38 55 CYS B N 1
ATOM 1371 C CA . CYS B 1 55 ? 7.09 -1.784 -9.688 1 98.38 55 CYS B CA 1
ATOM 1372 C C . CYS B 1 55 ? 7.648 -0.449 -10.164 1 98.38 55 CYS B C 1
ATOM 1374 O O . CYS B 1 55 ? 7.996 0.409 -9.352 1 98.38 55 CYS B O 1
ATOM 1376 N N . ARG B 1 56 ? 7.859 -0.366 -11.422 1 97.81 56 ARG B N 1
ATOM 1377 C CA . ARG B 1 56 ? 8.367 0.888 -11.969 1 97.81 56 ARG B CA 1
ATOM 1378 C C . ARG B 1 56 ? 7.227 1.822 -12.352 1 97.81 56 ARG B C 1
ATOM 1380 O O . ARG B 1 56 ? 7.309 3.033 -12.133 1 97.81 56 ARG B O 1
ATOM 1387 N N . LYS B 1 57 ? 6.137 1.22 -12.867 1 96.81 57 LYS B N 1
ATOM 1388 C CA . LYS B 1 57 ? 5.008 2.029 -13.312 1 96.81 57 LYS B CA 1
ATOM 1389 C C . LYS B 1 57 ? 3.848 1.946 -12.328 1 96.81 57 LYS B C 1
ATOM 1391 O O . LYS B 1 57 ? 4.008 2.26 -11.148 1 96.81 57 LYS B O 1
ATOM 1396 N N . GLU B 1 58 ? 2.695 1.507 -12.656 1 96.19 58 GLU B N 1
ATOM 1397 C CA . GLU B 1 58 ? 1.516 1.665 -11.812 1 96.19 58 GLU B CA 1
ATOM 1398 C C . GLU B 1 58 ? 1.361 0.488 -10.852 1 96.19 58 GLU B C 1
ATOM 1400 O O . GLU B 1 58 ? 1.462 -0.671 -11.266 1 96.19 58 GLU B O 1
ATOM 1405 N N . LEU B 1 59 ? 1.199 0.762 -9.656 1 98.31 59 LEU B N 1
ATOM 1406 C CA . LEU B 1 59 ? 0.727 -0.171 -8.641 1 98.31 59 LEU B CA 1
ATOM 1407 C C . LEU B 1 59 ? -0.743 0.075 -8.32 1 98.31 59 LEU B C 1
ATOM 1409 O O . LEU B 1 59 ? -1.091 1.103 -7.734 1 98.31 59 LEU B O 1
ATOM 1413 N N . HIS B 1 60 ? -1.56 -0.857 -8.672 1 98 60 HIS B N 1
ATOM 1414 C CA . HIS B 1 60 ? -3.004 -0.668 -8.602 1 98 60 HIS B CA 1
ATOM 1415 C C . HIS B 1 60 ? -3.656 -1.718 -7.711 1 98 60 HIS B C 1
ATOM 1417 O O . HIS B 1 60 ? -3.621 -2.91 -8.023 1 98 60 HIS B O 1
ATOM 1423 N N . LEU B 1 61 ? -4.27 -1.339 -6.602 1 98.56 61 LEU B N 1
ATOM 1424 C CA . LEU B 1 61 ? -5.102 -2.182 -5.746 1 98.56 61 LEU B CA 1
ATOM 1425 C C . LEU B 1 61 ? -6.57 -1.781 -5.855 1 98.56 61 LEU B C 1
ATOM 1427 O O . LEU B 1 61 ? -6.926 -0.629 -5.602 1 98.56 61 LEU B O 1
ATOM 1431 N N . GLN B 1 62 ? -7.391 -2.754 -6.266 1 97.62 62 GLN B N 1
ATOM 1432 C CA . GLN B 1 62 ? -8.781 -2.416 -6.543 1 97.62 62 GLN B CA 1
ATOM 1433 C C . GLN B 1 62 ? -9.734 -3.404 -5.871 1 97.62 62 GLN B C 1
ATOM 1435 O O . GLN B 1 62 ? -9.555 -4.617 -5.98 1 97.62 62 GLN B O 1
ATOM 1440 N N . SER B 1 63 ? -10.703 -2.955 -5.113 1 97.94 63 SER B N 1
ATOM 1441 C CA . SER B 1 63 ? -11.867 -3.676 -4.605 1 97.94 63 SER B CA 1
ATOM 1442 C C . SER B 1 63 ? -13.164 -2.963 -4.973 1 97.94 63 SER B C 1
ATOM 1444 O O . SER B 1 63 ? -13.625 -2.09 -4.234 1 97.94 63 SER B O 1
ATOM 1446 N N . THR B 1 64 ? -13.781 -3.289 -6.02 1 94.94 64 THR B N 1
ATOM 1447 C CA . THR B 1 64 ? -14.867 -2.529 -6.633 1 94.94 64 THR B CA 1
ATOM 1448 C C . THR B 1 64 ? -16.062 -2.461 -5.703 1 94.94 64 THR B C 1
ATOM 1450 O O . THR B 1 64 ? -16.734 -1.427 -5.617 1 94.94 64 THR B O 1
ATOM 1453 N N . GLU B 1 65 ? -16.375 -3.461 -4.988 1 95.44 65 GLU B N 1
ATOM 1454 C CA . GLU B 1 65 ? -17.578 -3.482 -4.16 1 95.44 65 GLU B CA 1
ATOM 1455 C C . GLU B 1 65 ? -17.234 -3.723 -2.693 1 95.44 65 GLU B C 1
ATOM 1457 O O . GLU B 1 65 ? -18.125 -3.996 -1.88 1 95.44 65 GLU B O 1
ATOM 1462 N N . GLY B 1 66 ? -15.992 -3.67 -2.438 1 97.31 66 GLY B N 1
ATOM 1463 C CA . GLY B 1 66 ? -15.602 -4.031 -1.085 1 97.31 66 GLY B CA 1
ATOM 1464 C C . GLY B 1 66 ? -14.617 -3.053 -0.467 1 97.31 66 GLY B C 1
ATOM 1465 O O . GLY B 1 66 ? -14.711 -1.847 -0.701 1 97.31 66 GLY B O 1
ATOM 1466 N N . GLU B 1 67 ? -13.695 -3.664 0.372 1 98.12 67 GLU B N 1
ATOM 1467 C CA . GLU B 1 67 ? -12.773 -2.863 1.173 1 98.12 67 GLU B CA 1
ATOM 1468 C C . GLU B 1 67 ? -11.32 -3.189 0.831 1 98.12 67 GLU B C 1
ATOM 1470 O O . GLU B 1 67 ? -11 -4.332 0.494 1 98.12 67 GLU B O 1
ATOM 1475 N N . ILE B 1 68 ? -10.508 -2.219 0.784 1 98.44 68 ILE B N 1
ATOM 1476 C CA . ILE B 1 68 ? -9.062 -2.418 0.899 1 98.44 68 ILE B CA 1
ATOM 1477 C C . ILE B 1 68 ? -8.641 -2.248 2.355 1 98.44 68 ILE B C 1
ATOM 1479 O O . ILE B 1 68 ? -8.875 -1.201 2.961 1 98.44 68 ILE B O 1
ATOM 1483 N N . PHE B 1 69 ? -8.117 -3.266 2.902 1 98.69 69 PHE B N 1
ATOM 1484 C CA . PHE B 1 69 ? -7.613 -3.217 4.27 1 98.69 69 PHE B CA 1
ATOM 1485 C C . PHE B 1 69 ? -6.117 -3.506 4.301 1 98.69 69 PHE B C 1
ATOM 1487 O O . PHE B 1 69 ? -5.684 -4.598 3.928 1 98.69 69 PHE B O 1
ATOM 1494 N N . LEU B 1 70 ? -5.285 -2.559 4.711 1 98.81 70 LEU B N 1
ATOM 1495 C CA . LEU B 1 70 ? -3.846 -2.695 4.906 1 98.81 70 LEU B CA 1
ATOM 1496 C C . LEU B 1 70 ? -3.49 -2.641 6.387 1 98.81 70 LEU B C 1
ATOM 1498 O O . LEU B 1 70 ? -3.805 -1.662 7.07 1 98.81 70 LEU B O 1
ATOM 1502 N N . ASN B 1 71 ? -2.914 -3.711 6.895 1 98.5 71 ASN B N 1
ATOM 1503 C CA . ASN B 1 71 ? -2.635 -3.838 8.32 1 98.5 71 ASN B CA 1
ATOM 1504 C C . ASN B 1 71 ? -1.207 -4.312 8.57 1 98.5 71 ASN B C 1
ATOM 1506 O O . ASN B 1 71 ? -0.845 -5.43 8.195 1 98.5 71 ASN B O 1
ATOM 1510 N N . ALA B 1 72 ? -0.38 -3.49 9.242 1 98.5 72 ALA B N 1
ATOM 1511 C CA . ALA B 1 72 ? 1.01 -3.83 9.539 1 98.5 72 ALA B CA 1
ATOM 1512 C C . ALA B 1 72 ? 1.565 -2.947 10.648 1 98.5 72 ALA B C 1
ATOM 1514 O O . ALA B 1 72 ? 1.014 -1.882 10.938 1 98.5 72 ALA B O 1
ATOM 1515 N N . GLU B 1 73 ? 2.627 -3.377 11.203 1 96.69 73 GLU B N 1
ATOM 1516 C CA . GLU B 1 73 ? 3.301 -2.562 12.211 1 96.69 73 GLU B CA 1
ATOM 1517 C C . GLU B 1 73 ? 3.742 -1.221 11.633 1 96.69 73 GLU B C 1
ATOM 1519 O O . GLU B 1 73 ? 3.646 -0.19 12.305 1 96.69 73 GLU B O 1
ATOM 1524 N N . LYS B 1 74 ? 4.258 -1.284 10.398 1 96.56 74 LYS B N 1
ATOM 1525 C CA . LYS B 1 74 ? 4.621 -0.096 9.633 1 96.56 74 LYS B CA 1
ATOM 1526 C C . LYS B 1 74 ? 4.039 -0.153 8.219 1 96.56 74 LYS B C 1
ATOM 1528 O O . LYS B 1 74 ? 4.062 -1.203 7.574 1 96.56 74 LYS B O 1
ATOM 1533 N N . ILE B 1 75 ? 3.545 0.907 7.828 1 98.25 75 ILE B N 1
ATOM 1534 C CA . ILE B 1 75 ? 3.09 1.034 6.445 1 98.25 75 ILE B CA 1
ATOM 1535 C C . ILE B 1 75 ? 3.838 2.174 5.758 1 98.25 75 ILE B C 1
ATOM 1537 O O . ILE B 1 75 ? 3.881 3.295 6.273 1 98.25 75 ILE B O 1
ATOM 1541 N N . ARG B 1 76 ? 4.469 1.856 4.688 1 97.94 76 ARG B N 1
ATOM 1542 C CA . ARG B 1 76 ? 5.219 2.838 3.908 1 97.94 76 ARG B CA 1
ATOM 1543 C C . ARG B 1 76 ? 4.703 2.91 2.475 1 97.94 76 ARG B C 1
ATOM 1545 O O . ARG B 1 76 ? 4.562 1.882 1.81 1 97.94 76 ARG B O 1
ATOM 1552 N N . LEU B 1 77 ? 4.359 4.016 1.987 1 98 77 LEU B N 1
ATOM 1553 C CA . LEU B 1 77 ? 4.117 4.316 0.582 1 98 77 LEU B CA 1
ATOM 1554 C C . LEU B 1 77 ? 5.309 5.039 -0.034 1 98 77 LEU B C 1
ATOM 1556 O O . LEU B 1 77 ? 5.594 6.188 0.313 1 98 77 LEU B O 1
ATOM 1560 N N . GLY B 1 78 ? 5.914 4.395 -0.969 1 95.75 78 GLY B N 1
ATOM 1561 C CA . GLY B 1 78 ? 7.184 4.895 -1.473 1 95.75 78 GLY B CA 1
ATOM 1562 C C . GLY B 1 78 ? 7.047 5.648 -2.783 1 95.75 78 GLY B C 1
ATOM 1563 O O . GLY B 1 78 ? 6.238 5.281 -3.637 1 95.75 78 GLY B O 1
ATOM 1564 N N . ASN B 1 79 ? 7.816 6.707 -2.805 1 95.81 79 ASN B N 1
ATOM 1565 C CA . ASN B 1 79 ? 8.062 7.453 -4.035 1 95.81 79 ASN B CA 1
ATOM 1566 C C . ASN B 1 79 ? 6.797 8.156 -4.52 1 95.81 79 ASN B C 1
ATOM 1568 O O . ASN B 1 79 ? 6.535 8.219 -5.723 1 95.81 79 ASN B O 1
ATOM 1572 N N . LEU B 1 80 ? 6.031 8.547 -3.648 1 96.06 80 LEU B N 1
ATOM 1573 C CA . LEU B 1 80 ? 4.918 9.414 -4.035 1 96.06 80 LEU B CA 1
ATOM 1574 C C . LEU B 1 80 ? 5.426 10.766 -4.516 1 96.06 80 LEU B C 1
ATOM 1576 O O . LEU B 1 80 ? 6.426 11.281 -4 1 96.06 80 LEU B O 1
ATOM 1580 N N . PRO B 1 81 ? 4.738 11.352 -5.492 1 93.25 81 PRO B N 1
ATOM 1581 C CA . PRO B 1 81 ? 5.137 12.703 -5.895 1 93.25 81 PRO B CA 1
ATOM 1582 C C . PRO B 1 81 ? 5.082 13.703 -4.742 1 93.25 81 PRO B C 1
ATOM 1584 O O . PRO B 1 81 ? 4.129 13.695 -3.959 1 93.25 81 PRO B O 1
ATOM 1587 N N . THR B 1 82 ? 6.094 14.484 -4.59 1 92.38 82 THR B N 1
ATOM 1588 C CA . THR B 1 82 ? 6.203 15.484 -3.533 1 92.38 82 THR B CA 1
ATOM 1589 C C . THR B 1 82 ? 6.164 16.891 -4.117 1 92.38 82 THR B C 1
ATOM 1591 O O . THR B 1 82 ? 6.867 17.188 -5.086 1 92.38 82 THR B O 1
ATOM 1594 N N . VAL B 1 83 ? 5.23 17.719 -3.65 1 87.31 83 VAL B N 1
ATOM 1595 C CA . VAL B 1 83 ? 5.16 19.094 -4.117 1 87.31 83 VAL B CA 1
ATOM 1596 C C . VAL B 1 83 ? 6.016 19.984 -3.223 1 87.31 83 VAL B C 1
ATOM 1598 O O . VAL B 1 83 ? 5.957 19.891 -1.995 1 87.31 83 VAL B O 1
ATOM 1601 N N . SER B 1 84 ? 7.023 20.562 -3.758 1 73.56 84 SER B N 1
ATOM 1602 C CA . SER B 1 84 ? 7.914 21.453 -3.016 1 73.56 84 SER B CA 1
ATOM 1603 C C . SER B 1 84 ? 7.211 22.75 -2.641 1 73.56 84 SER B C 1
ATOM 1605 O O . SER B 1 84 ? 6.395 23.266 -3.408 1 73.56 84 SER B O 1
ATOM 1607 N N . SER B 1 85 ? 6.805 22.953 -1.424 1 59.5 85 SER B N 1
ATOM 1608 C CA . SER B 1 85 ? 6.473 24.344 -1.109 1 59.5 85 SER B CA 1
ATOM 1609 C C . SER B 1 85 ? 7.668 25.266 -1.346 1 59.5 85 SER B C 1
ATOM 1611 O O . SER B 1 85 ? 8.805 24.906 -1.027 1 59.5 85 SER B O 1
ATOM 1613 N N . SER B 1 86 ? 7.668 26.047 -2.41 1 46.88 86 SER B N 1
ATOM 1614 C CA . SER B 1 86 ? 8.672 27.078 -2.588 1 46.88 86 SER B CA 1
ATOM 1615 C C . SER B 1 86 ? 8.992 27.781 -1.267 1 46.88 86 SER B C 1
ATOM 1617 O O . SER B 1 86 ? 9.719 28.766 -1.241 1 46.88 86 SER B O 1
ATOM 1619 N N . SER B 1 87 ? 8.062 27.75 -0.343 1 46.44 87 SER B N 1
ATOM 1620 C CA . SER B 1 87 ? 8.477 28.766 0.628 1 46.44 87 SER B CA 1
ATOM 1621 C C . SER B 1 87 ? 9.742 28.344 1.358 1 46.44 87 SER B C 1
ATOM 1623 O O . SER B 1 87 ? 9.719 27.391 2.156 1 46.44 87 SER B O 1
ATOM 1625 N N . SER B 1 88 ? 10.734 28.391 0.527 1 43.22 88 SER B N 1
ATOM 1626 C CA . SER B 1 88 ? 12.117 28.25 0.974 1 43.22 88 SER B CA 1
ATOM 1627 C C . SER B 1 88 ? 12.367 29.031 2.256 1 43.22 88 SER B C 1
ATOM 1629 O O . SER B 1 88 ? 12.836 30.172 2.209 1 43.22 88 SER B O 1
ATOM 1631 N N . SER B 1 89 ? 11.375 29.594 2.971 1 45.28 89 SER B N 1
ATOM 1632 C CA . SER B 1 89 ? 12.188 30.375 3.9 1 45.28 89 SER B CA 1
ATOM 1633 C C . SER B 1 89 ? 13.172 29.484 4.656 1 45.28 89 SER B C 1
ATOM 1635 O O . SER B 1 89 ? 12.797 28.422 5.141 1 45.28 89 SER B O 1
ATOM 1637 N N . PRO B 1 90 ? 14.5 29.703 4.328 1 43.34 90 PRO B N 1
ATOM 1638 C CA . PRO B 1 90 ? 15.586 29.031 5.043 1 43.34 90 PRO B CA 1
ATOM 1639 C C . PRO B 1 90 ? 15.312 28.891 6.539 1 43.34 90 PRO B C 1
ATOM 1641 O O . PRO B 1 90 ? 16.25 28.766 7.332 1 43.34 90 PRO B O 1
ATOM 1644 N N . SER B 1 91 ? 14.047 29.047 6.965 1 43.88 91 SER B N 1
ATOM 1645 C CA . SER B 1 91 ? 14.211 29.312 8.391 1 43.88 91 SER B CA 1
ATOM 1646 C C . SER B 1 91 ? 15.172 28.312 9.031 1 43.88 91 SER B C 1
ATOM 1648 O O . SER B 1 91 ? 15.438 27.25 8.469 1 43.88 91 SER B O 1
ATOM 1650 N N . SER B 1 92 ? 15.477 28.531 10.328 1 44.78 92 SER B N 1
ATOM 1651 C CA . SER B 1 92 ? 16.406 28.031 11.328 1 44.78 92 SER B CA 1
ATOM 1652 C C . SER B 1 92 ? 16.422 26.5 11.367 1 44.78 92 SER B C 1
ATOM 1654 O O . SER B 1 92 ? 15.383 25.859 11.148 1 44.78 92 SER B O 1
ATOM 1656 N N . SER B 1 93 ? 17.578 25.891 11.203 1 43.56 93 SER B N 1
ATOM 1657 C CA . SER B 1 93 ? 18.234 24.594 11.211 1 43.56 93 SER B CA 1
ATOM 1658 C C . SER B 1 93 ? 17.594 23.656 12.219 1 43.56 93 SER B C 1
ATOM 1660 O O . SER B 1 93 ? 18.266 22.797 12.789 1 43.56 93 SER B O 1
ATOM 1662 N N . ASN B 1 94 ? 16.531 24.062 12.977 1 45.41 94 ASN B N 1
ATOM 1663 C CA . ASN B 1 94 ? 16.25 23.078 14.016 1 45.41 94 ASN B CA 1
ATOM 1664 C C . ASN B 1 94 ? 15.945 21.703 13.43 1 45.41 94 ASN B C 1
ATOM 1666 O O . ASN B 1 94 ? 15.453 21.609 12.305 1 45.41 94 ASN B O 1
ATOM 1670 N N . SER B 1 95 ? 16.328 20.672 14.086 1 53.91 95 SER B N 1
ATOM 1671 C CA . SER B 1 95 ? 16.328 19.203 14.023 1 53.91 95 SER B CA 1
ATOM 1672 C C . SER B 1 95 ? 14.969 18.672 13.609 1 53.91 95 SER B C 1
ATOM 1674 O O . SER B 1 95 ? 14.656 17.5 13.875 1 53.91 95 SER B O 1
ATOM 1676 N N . ARG B 1 96 ? 13.992 19.609 13.156 1 61.34 96 ARG B N 1
ATOM 1677 C CA . ARG B 1 96 ? 12.68 19.078 12.812 1 61.34 96 ARG B CA 1
ATOM 1678 C C . ARG B 1 96 ? 12.68 18.469 11.414 1 61.34 96 ARG B C 1
ATOM 1680 O O . ARG B 1 96 ? 13.164 19.094 10.461 1 61.34 96 ARG B O 1
ATOM 1687 N N . GLN B 1 97 ? 12.516 17.203 11.352 1 74.62 97 GLN B N 1
ATOM 1688 C CA . GLN B 1 97 ? 12.414 16.5 10.078 1 74.62 97 GLN B CA 1
ATOM 1689 C C . GLN B 1 97 ? 11.219 17 9.273 1 74.62 97 GLN B C 1
ATOM 1691 O O . GLN B 1 97 ? 10.172 17.328 9.836 1 74.62 97 GLN B O 1
ATOM 1696 N N . THR B 1 98 ? 11.516 17.234 8.039 1 83.62 98 THR B N 1
ATOM 1697 C CA . THR B 1 98 ? 10.43 17.562 7.121 1 83.62 98 THR B CA 1
ATOM 1698 C C . THR B 1 98 ? 9.391 16.438 7.082 1 83.62 98 THR B C 1
ATOM 1700 O O . THR B 1 98 ? 9.742 15.281 6.883 1 83.62 98 THR B O 1
ATOM 1703 N N . VAL B 1 99 ? 8.133 16.797 7.477 1 93.31 99 VAL B N 1
ATOM 1704 C CA . VAL B 1 99 ? 7.047 15.836 7.383 1 93.31 99 VAL B CA 1
ATOM 1705 C C . VAL B 1 99 ? 5.996 16.328 6.395 1 93.31 99 VAL B C 1
ATOM 1707 O O . VAL B 1 99 ? 5.988 17.516 6.027 1 93.31 99 VAL B O 1
ATOM 1710 N N . TYR B 1 100 ? 5.199 15.359 5.926 1 94.31 100 TYR B N 1
ATOM 1711 C CA . TYR B 1 100 ? 4.23 15.664 4.875 1 94.31 100 TYR B CA 1
ATOM 1712 C C . TYR B 1 100 ? 2.824 15.266 5.301 1 94.31 100 TYR B C 1
ATOM 1714 O O . TYR B 1 100 ? 2.65 14.477 6.234 1 94.31 100 TYR B O 1
ATOM 1722 N N . GLU B 1 101 ? 1.926 15.977 4.668 1 95.31 101 GLU B N 1
ATOM 1723 C CA . GLU B 1 101 ? 0.56 15.461 4.66 1 95.31 101 GLU B CA 1
ATOM 1724 C C . GLU B 1 101 ? 0.262 14.711 3.367 1 95.31 101 GLU B C 1
ATOM 1726 O O . GLU B 1 101 ? 0.766 15.07 2.301 1 95.31 101 GLU B O 1
ATOM 1731 N N . LEU B 1 102 ? -0.501 13.688 3.504 1 95.75 102 LEU B N 1
ATOM 1732 C CA . LEU B 1 102 ? -0.949 12.938 2.336 1 95.75 102 LEU B CA 1
ATOM 1733 C C . LEU B 1 102 ? -2.172 13.594 1.704 1 95.75 102 LEU B C 1
ATOM 1735 O O . LEU B 1 102 ? -3.16 13.867 2.389 1 95.75 102 LEU B O 1
ATOM 1739 N N . CYS B 1 103 ? -2.055 13.859 0.422 1 96.06 103 CYS B N 1
ATOM 1740 C CA . CYS B 1 103 ? -3.125 14.484 -0.349 1 96.06 103 CYS B CA 1
ATOM 1741 C C . CYS B 1 103 ? -3.629 13.547 -1.438 1 96.06 103 CYS B C 1
ATOM 1743 O O . CYS B 1 103 ? -2.936 12.594 -1.814 1 96.06 103 CYS B O 1
ATOM 1745 N N . VAL B 1 104 ? -4.922 13.844 -1.927 1 95.75 104 VAL B N 1
ATOM 1746 C CA . VAL B 1 104 ? -5.551 12.961 -2.904 1 95.75 104 VAL B CA 1
ATOM 1747 C C . VAL B 1 104 ? -6.246 13.797 -3.98 1 95.75 104 VAL B C 1
ATOM 1749 O O . VAL B 1 104 ? -7.035 14.688 -3.668 1 95.75 104 VAL B O 1
ATOM 1752 N N . CYS B 1 105 ? -5.965 13.453 -5.246 1 95.56 105 CYS B N 1
ATOM 1753 C CA . CYS B 1 105 ? -6.668 14.055 -6.375 1 95.56 105 CYS B CA 1
ATOM 1754 C C . CYS B 1 105 ? -8.023 13.398 -6.582 1 95.56 105 CYS B C 1
ATOM 1756 O O . CYS B 1 105 ? -8.266 12.289 -6.102 1 95.56 105 CYS B O 1
ATOM 1758 N N . PRO B 1 106 ? -8.969 14.133 -7.328 1 93.5 106 PRO B N 1
ATOM 1759 C CA . PRO B 1 106 ? -10.281 13.547 -7.582 1 93.5 106 PRO B CA 1
ATOM 1760 C C . PRO B 1 106 ? -10.203 12.195 -8.289 1 93.5 106 PRO B C 1
ATOM 1762 O O . PRO B 1 106 ? -11.086 11.352 -8.125 1 93.5 106 PRO B O 1
ATOM 1765 N N . ASN B 1 107 ? -9.141 11.961 -9 1 90.31 107 ASN B N 1
ATOM 1766 C CA . ASN B 1 107 ? -9.023 10.703 -9.742 1 90.31 107 ASN B CA 1
ATOM 1767 C C . ASN B 1 107 ? -8.312 9.633 -8.914 1 90.31 107 ASN B C 1
ATOM 1769 O O . ASN B 1 107 ? -8 8.555 -9.43 1 90.31 107 ASN B O 1
ATOM 1773 N N . GLY B 1 108 ? -7.926 9.977 -7.805 1 92.94 108 GLY B N 1
ATOM 1774 C CA . GLY B 1 108 ? -7.375 8.977 -6.898 1 92.94 108 GLY B CA 1
ATOM 1775 C C . GLY B 1 108 ? -5.863 9.055 -6.781 1 92.94 108 GLY B C 1
ATOM 1776 O O . GLY B 1 108 ? -5.262 8.359 -5.961 1 92.94 108 GLY B O 1
ATOM 1777 N N . LYS B 1 109 ? -5.203 9.852 -7.504 1 93.75 109 LYS B N 1
ATOM 1778 C CA . LYS B 1 109 ? -3.756 10.023 -7.43 1 93.75 109 LYS B CA 1
ATOM 1779 C C . LYS B 1 109 ? -3.336 10.562 -6.066 1 93.75 109 LYS B C 1
ATOM 1781 O O . LYS B 1 109 ? -3.939 11.508 -5.551 1 93.75 109 LYS B O 1
ATOM 1786 N N . LEU B 1 110 ? -2.354 9.945 -5.516 1 96.44 110 LEU B N 1
ATOM 1787 C CA . LEU B 1 110 ? -1.819 10.367 -4.227 1 96.44 110 LEU B CA 1
ATOM 1788 C C . LEU B 1 110 ? -0.578 11.234 -4.414 1 96.44 110 LEU B C 1
ATOM 1790 O O . LEU B 1 110 ? 0.246 10.969 -5.293 1 96.44 110 LEU B O 1
ATOM 1794 N N . TYR B 1 111 ? -0.454 12.242 -3.535 1 95.88 111 TYR B N 1
ATOM 1795 C CA . TYR B 1 111 ? 0.764 13.039 -3.525 1 95.88 111 TYR B CA 1
ATOM 1796 C C . TYR B 1 111 ? 1.033 13.609 -2.135 1 95.88 111 TYR B C 1
ATOM 1798 O O . TYR B 1 111 ? 0.165 13.562 -1.262 1 95.88 111 TYR B O 1
ATOM 1806 N N . LEU B 1 112 ? 2.291 14.07 -1.974 1 96.25 112 LEU B N 1
ATOM 1807 C CA . LEU B 1 112 ? 2.717 14.586 -0.675 1 96.25 112 LEU B CA 1
ATOM 1808 C C . LEU B 1 112 ? 2.889 16.094 -0.719 1 96.25 112 LEU B C 1
ATOM 1810 O O . LEU B 1 112 ? 3.494 16.641 -1.65 1 96.25 112 LEU B O 1
ATOM 1814 N N . SER B 1 113 ? 2.352 16.75 0.269 1 95.38 113 SER B N 1
ATOM 1815 C CA . SER B 1 113 ? 2.547 18.188 0.457 1 95.38 113 SER B CA 1
ATOM 1816 C C . SER B 1 113 ? 3.176 18.484 1.813 1 95.38 113 SER B C 1
ATOM 1818 O O . SER B 1 113 ? 2.854 17.828 2.811 1 95.38 113 SER B O 1
ATOM 1820 N N . PRO B 1 114 ? 4.078 19.484 1.856 1 92.69 114 PRO B N 1
ATOM 1821 C CA . PRO B 1 114 ? 4.676 19.812 3.154 1 92.69 114 PRO B CA 1
ATOM 1822 C C . PRO B 1 114 ? 3.635 20.094 4.23 1 92.69 114 PRO B C 1
ATOM 1824 O O . PRO B 1 114 ? 2.672 20.828 3.979 1 92.69 114 PRO B O 1
ATOM 1827 N N . ALA B 1 115 ? 3.91 19.438 5.398 1 90.44 115 ALA B N 1
ATOM 1828 C CA . ALA B 1 115 ? 2.99 19.688 6.504 1 90.44 115 ALA B CA 1
ATOM 1829 C C . ALA B 1 115 ? 3.279 21.016 7.18 1 90.44 115 ALA B C 1
ATOM 1831 O O . ALA B 1 115 ? 4.438 21.344 7.469 1 90.44 115 ALA B O 1
ATOM 1832 N N . GLY B 1 116 ? 2.242 21.859 7.34 1 85 116 GLY B N 1
ATOM 1833 C CA . GLY B 1 116 ? 2.322 23.125 8.047 1 85 116 GLY B CA 1
ATOM 1834 C C . GLY B 1 116 ? 1.293 23.25 9.156 1 85 116 GLY B C 1
ATOM 1835 O O . GLY B 1 116 ? 0.803 22.25 9.672 1 85 116 GLY B O 1
ATOM 1836 N N . VAL B 1 117 ? 1.084 24.469 9.547 1 84.44 117 VAL B N 1
ATOM 1837 C CA . VAL B 1 117 ? 0.08 24.703 10.578 1 84.44 117 VAL B CA 1
ATOM 1838 C C . VAL B 1 117 ? -1.309 24.375 10.031 1 84.44 117 VAL B C 1
ATOM 1840 O O . VAL B 1 117 ? -2.141 23.812 10.742 1 84.44 117 VAL B O 1
ATOM 1843 N N . GLY B 1 118 ? -1.436 24.703 8.805 1 87.81 118 GLY B N 1
ATOM 1844 C CA . GLY B 1 118 ? -2.637 24.312 8.086 1 87.81 118 GLY B CA 1
ATOM 1845 C C . GLY B 1 118 ? -2.355 23.391 6.918 1 87.81 118 GLY B C 1
ATOM 1846 O O . GLY B 1 118 ? -1.2 23.203 6.531 1 87.81 118 GLY B O 1
ATOM 1847 N N . SER B 1 119 ? -3.465 22.734 6.398 1 89.31 119 SER B N 1
ATOM 1848 C CA . SER B 1 119 ? -3.303 21.891 5.227 1 89.31 119 SER B CA 1
ATOM 1849 C C . SER B 1 119 ? -2.779 22.672 4.031 1 89.31 119 SER B C 1
ATOM 1851 O O . SER B 1 119 ? -3.209 23.812 3.793 1 89.31 119 SER B O 1
ATOM 1853 N N . THR B 1 120 ? -1.85 22.031 3.338 1 91.75 120 THR B N 1
ATOM 1854 C CA . THR B 1 120 ? -1.317 22.656 2.133 1 91.75 120 THR B CA 1
ATOM 1855 C C . THR B 1 120 ? -1.74 21.891 0.889 1 91.75 120 THR B C 1
ATOM 1857 O O . THR B 1 120 ? -1.252 22.156 -0.211 1 91.75 120 THR B O 1
ATOM 1860 N N . CYS B 1 121 ? -2.602 21.047 1.02 1 93.88 121 CYS B N 1
ATO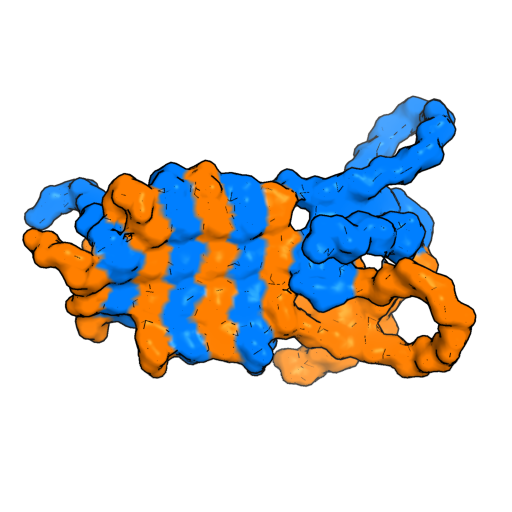M 1861 C CA . CYS B 1 121 ? -3.029 20.219 -0.109 1 93.88 121 CYS B CA 1
ATOM 1862 C C . CYS B 1 121 ? -3.672 21.078 -1.193 1 93.88 121 CYS B C 1
ATOM 1864 O O . CYS B 1 121 ? -3.443 20.859 -2.383 1 93.88 121 CYS B O 1
ATOM 1866 N N . GLN B 1 122 ? -4.492 22.062 -0.704 1 93.19 122 GLN B N 1
ATOM 1867 C CA . GLN B 1 122 ? -5.207 22.875 -1.674 1 93.19 122 GLN B CA 1
ATOM 1868 C C . GLN B 1 122 ? -4.242 23.719 -2.506 1 93.19 122 GLN B C 1
ATOM 1870 O O . GLN B 1 122 ? -4.422 23.859 -3.717 1 93.19 122 GLN B O 1
ATOM 1875 N N . SER B 1 123 ? -3.254 24.234 -1.893 1 91.38 123 SER B N 1
ATOM 1876 C CA . SER B 1 123 ? -2.324 25.094 -2.609 1 91.38 123 SER B CA 1
ATOM 1877 C C . SER B 1 123 ? -1.464 24.297 -3.586 1 91.38 123 SER B C 1
ATOM 1879 O O . SER B 1 123 ? -0.899 24.859 -4.523 1 91.38 123 SER B O 1
ATOM 1881 N N . SER B 1 124 ? -1.331 23.031 -3.432 1 90.62 124 SER B N 1
ATOM 1882 C CA . SER B 1 124 ? -0.509 22.188 -4.289 1 90.62 124 SER B CA 1
ATOM 1883 C C . SER B 1 124 ? -1.37 21.359 -5.234 1 90.62 124 SER B C 1
ATOM 1885 O O . SER B 1 124 ? -0.88 20.422 -5.867 1 90.62 124 SER B O 1
ATOM 1887 N N . SER B 1 125 ? -2.611 21.672 -5.422 1 92.69 125 SER B N 1
ATOM 1888 C CA . SER B 1 125 ? -3.572 20.828 -6.109 1 92.69 125 SER B CA 1
ATOM 1889 C C . SER B 1 125 ? -3.314 20.797 -7.613 1 92.69 125 SER B C 1
ATOM 1891 O O . SER B 1 125 ? -3.861 19.969 -8.328 1 92.69 125 SER B O 1
ATOM 1893 N N . ASN B 1 126 ? -2.48 21.734 -8.133 1 93.12 126 ASN B N 1
ATOM 1894 C CA . ASN B 1 126 ? -2.172 21.766 -9.555 1 93.12 126 ASN B CA 1
ATOM 1895 C C . ASN B 1 126 ? -1.596 20.438 -10.031 1 93.12 126 ASN B C 1
ATOM 1897 O O . ASN B 1 126 ? -1.641 20.125 -11.227 1 93.12 126 ASN B O 1
ATOM 1901 N N . ILE B 1 127 ? -1.111 19.734 -9.195 1 92 127 ILE B N 1
ATOM 1902 C CA . ILE B 1 127 ? -0.538 18.438 -9.531 1 92 127 ILE B CA 1
ATOM 1903 C C . ILE B 1 127 ? -1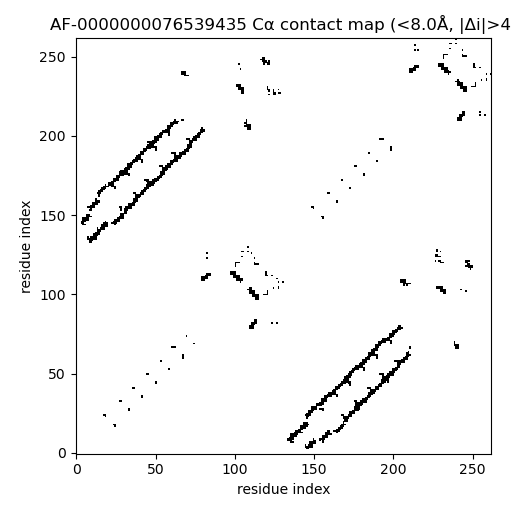.623 17.516 -10.102 1 92 127 ILE B C 1
ATOM 1905 O O . ILE B 1 127 ? -1.328 16.594 -10.852 1 92 127 ILE B O 1
ATOM 1909 N N . CYS B 1 128 ? -2.84 17.797 -9.703 1 94 128 CYS B N 1
ATOM 1910 C CA . CYS B 1 128 ? -3.957 16.953 -10.125 1 94 128 CYS B CA 1
ATOM 1911 C C . CYS B 1 128 ? -4.367 17.281 -11.555 1 94 128 CYS B C 1
ATOM 1913 O O . CYS B 1 128 ? -5.082 16.5 -12.188 1 94 128 CYS B O 1
ATOM 1915 N N . LEU B 1 129 ? -3.918 18.375 -12.156 1 91.5 129 LEU B N 1
ATOM 1916 C CA . LEU B 1 129 ? -4.262 18.781 -13.516 1 91.5 129 LEU B CA 1
ATOM 1917 C C . LEU B 1 129 ? -3.469 17.969 -14.531 1 91.5 129 LEU B C 1
ATOM 1919 O O . LEU B 1 129 ? -3.869 17.859 -15.695 1 91.5 129 LEU B O 1
ATOM 1923 N N . TRP B 1 130 ? -2.311 17.438 -14.227 1 78.5 130 TRP B N 1
ATOM 1924 C CA . TRP B 1 130 ? -1.438 16.719 -15.148 1 78.5 130 TRP B CA 1
ATOM 1925 C C . TRP B 1 130 ? -1.674 15.219 -15.078 1 78.5 130 TRP B C 1
ATOM 1927 O O . TRP B 1 130 ? -0.931 14.43 -15.672 1 78.5 130 TRP B O 1
ATOM 1937 N N . SER B 1 131 ? -2.588 14.828 -14.352 1 67.62 131 SER B N 1
ATOM 1938 C CA . SER B 1 131 ? -2.82 13.398 -14.188 1 67.62 131 SER B CA 1
ATOM 1939 C C . SER B 1 131 ? -3.9 12.898 -15.141 1 67.62 131 SER B C 1
ATOM 1941 O O . SER B 1 131 ? -4.781 13.664 -15.547 1 67.62 131 SER B O 1
#